Protein AF-A0A9D1CKD1-F1 (afdb_monomer)

Sequence (226 aa):
MHEDPYRVLGVSPDASDDEIKSAYRRLAKKYHPDVNQGSASSEAMMRKINEAYAEIMKMRKEGGRASGSRYGGQSSYGGSGGQSGYGPSGYGQQQYAPEMQAAVNYLHFGRYQEALNVLARIQNRTAQWYYLSALANRGLGNSVAALSDARRAVQMDPNNFEYQALLEEMQGGGRAYQDFGGGFGGMPPCAIRNGNPCLYLCLANLLCNCLCNAGFCGGNRYYRFY

Solvent-accessible surface area (backbone atoms only — not comparable to full-atom values): 13981 Å² total; per-residue (Å²): 132,86,74,59,39,38,67,72,57,72,47,59,90,84,53,52,76,65,55,54,52,50,39,48,54,55,50,48,65,71,34,29,51,88,79,49,77,64,41,67,68,34,53,56,50,44,52,52,48,51,51,26,51,53,49,52,54,48,52,44,68,72,65,71,63,82,72,87,71,98,67,89,79,87,82,78,88,76,75,93,73,95,68,87,71,94,59,95,77,68,84,70,95,67,90,62,58,78,73,51,46,56,24,52,55,27,49,77,71,68,37,26,70,58,20,48,59,52,53,68,72,52,83,79,79,46,43,66,50,27,41,54,50,14,53,27,28,44,75,71,65,38,53,68,61,12,50,54,26,23,51,52,14,25,71,68,40,72,86,41,64,72,40,48,50,54,40,51,49,65,70,49,52,72,53,55,61,65,67,64,69,57,78,82,86,63,82,78,87,76,88,67,88,86,71,65,66,67,58,52,52,53,49,49,53,53,49,47,52,58,58,69,72,53,89,74,85,81,84,82,83,89,88,89,82,135

Organism: NCBI:txid2840693

pLDDT: mean 71.1, std 21.11, range [31.58, 95.81]

Mean predicted aligned error: 21.29 Å

InterPro domains:
  IPR001623 DnaJ domain [PF00226] (4-56)
  IPR001623 DnaJ domain [PR00625] (6-24)
  IPR001623 DnaJ domain [PR00625] (24-39)
  IPR001623 DnaJ domain [PR00625] (41-61)
  IPR001623 DnaJ domain [PR00625] (64-83)
  IPR001623 DnaJ domain [PS50076] (4-72)
  IPR001623 DnaJ domain [SM00271] (3-61)
  IPR001623 DnaJ domain [cd06257] (4-53)
  IPR011990 Tetratricopeptide-like helical domain superfamily [G3DSA:1.25.40.10] (97-181)
  IPR011990 Tetratricopeptide-like helical domain superfamily [SSF48452] (102-170)
  IPR036869 Chaperone J-domain superfamily [G3DSA:1.10.287.110] (1-77)
  IPR036869 Chaperone J-domain superfamily [SSF46565] (3-75)
  IPR050817 DjlA DnaK co-chaperone [PTHR24074] (6-93)

Secondary structure (DSSP, 8-state):
----HHHHHT--TT--HHHHHHHHHHHHHHH-TTTTTT-HHHHHHHHHHHHHHHHHHHHHHHTT---------------------------------HHHHHHHHHHHTT-HHHHHHHHHT-----HHHHHHHHHHHHHTT-HHHHHHHHHHHHHH-TT-HHHHHHHHHHHHHHHHHHHHTTTTT-------SS--HHHHHHHHHHHHHHHHSS------------

Structure (mmCIF, N/CA/C/O backbone):
data_AF-A0A9D1CKD1-F1
#
_entry.id   AF-A0A9D1CKD1-F1
#
loop_
_atom_site.group_PDB
_atom_site.id
_atom_site.type_symbol
_atom_site.label_atom_id
_atom_site.label_alt_id
_atom_site.label_comp_id
_atom_site.label_asym_id
_atom_site.label_entity_id
_atom_site.label_seq_id
_atom_site.pdbx_PDB_ins_code
_atom_site.Cartn_x
_atom_site.Cartn_y
_atom_site.Cartn_z
_atom_site.occupancy
_atom_site.B_iso_or_equiv
_atom_site.auth_seq_id
_atom_site.auth_comp_id
_atom_site.auth_asym_id
_atom_site.auth_atom_id
_atom_site.pdbx_PDB_model_num
ATOM 1 N N . MET A 1 1 ? 5.283 15.025 42.022 1.00 43.94 1 MET A N 1
ATOM 2 C CA . MET A 1 1 ? 5.116 13.674 42.594 1.00 43.94 1 MET A CA 1
ATOM 3 C C . MET A 1 1 ? 4.493 12.845 41.490 1.00 43.94 1 MET A C 1
ATOM 5 O O . MET A 1 1 ? 3.385 13.175 41.093 1.00 43.94 1 MET A O 1
ATOM 9 N N . HIS A 1 2 ? 5.231 11.915 40.889 1.00 57.59 2 HIS A N 1
ATOM 10 C CA . HIS A 1 2 ? 4.691 11.101 39.797 1.00 57.59 2 HIS A CA 1
ATOM 11 C C . HIS A 1 2 ? 3.728 10.081 40.414 1.00 57.59 2 HIS A C 1
ATOM 13 O O . HIS A 1 2 ? 4.145 9.305 41.274 1.00 57.59 2 HIS A O 1
ATOM 19 N N . GLU A 1 3 ? 2.434 10.164 40.095 1.00 71.62 3 GLU A N 1
ATOM 20 C CA . GLU A 1 3 ? 1.464 9.154 40.530 1.00 71.62 3 GLU A CA 1
ATOM 21 C C . GLU A 1 3 ? 1.811 7.848 39.808 1.00 71.62 3 GLU A C 1
ATOM 23 O O . GLU A 1 3 ? 1.958 7.834 38.591 1.00 71.62 3 GLU A O 1
ATOM 28 N N . ASP A 1 4 ? 1.987 6.759 40.558 1.00 83.19 4 ASP A N 1
ATOM 29 C CA . ASP A 1 4 ? 2.301 5.453 39.978 1.00 83.19 4 ASP A CA 1
ATOM 30 C C . ASP A 1 4 ? 1.170 5.036 39.013 1.00 83.19 4 ASP A C 1
ATOM 32 O O . ASP A 1 4 ? 0.025 4.857 39.460 1.00 83.19 4 ASP A O 1
ATOM 36 N N . PRO A 1 5 ? 1.447 4.885 37.702 1.00 83.19 5 PRO A N 1
ATOM 37 C CA . PRO A 1 5 ? 0.409 4.669 36.701 1.00 83.19 5 PRO A CA 1
ATOM 38 C C . PRO A 1 5 ? -0.340 3.344 36.913 1.00 83.19 5 PRO A C 1
ATOM 40 O O . PRO A 1 5 ? -1.527 3.238 36.588 1.00 83.19 5 PRO A O 1
ATOM 43 N N . TYR A 1 6 ? 0.295 2.348 37.543 1.00 85.31 6 TYR A N 1
ATOM 44 C CA . TYR A 1 6 ? -0.357 1.084 37.897 1.00 85.31 6 TYR A CA 1
ATOM 45 C C . TYR A 1 6 ? -1.418 1.283 38.987 1.00 85.31 6 TYR A C 1
ATOM 47 O O . TYR A 1 6 ? -2.496 0.684 38.935 1.00 85.31 6 TYR A O 1
ATOM 55 N N . ARG A 1 7 ? -1.177 2.207 39.926 1.00 85.56 7 ARG A N 1
ATOM 56 C CA . ARG A 1 7 ? -2.145 2.566 40.975 1.00 85.56 7 ARG A CA 1
ATOM 57 C C . ARG A 1 7 ? -3.331 3.347 40.418 1.00 85.56 7 ARG A C 1
ATOM 59 O O . ARG A 1 7 ? -4.443 3.147 40.900 1.00 85.56 7 ARG A O 1
ATOM 66 N N . VAL A 1 8 ? -3.124 4.170 39.387 1.00 85.12 8 VAL A N 1
ATOM 67 C CA . VAL A 1 8 ? -4.203 4.907 38.700 1.00 85.12 8 VAL A CA 1
ATOM 68 C C . VAL A 1 8 ? -5.164 3.950 37.987 1.00 85.12 8 VAL A C 1
ATOM 70 O O . VAL A 1 8 ? -6.380 4.128 38.053 1.00 85.12 8 VAL A O 1
ATOM 73 N N . LEU A 1 9 ? -4.637 2.901 37.350 1.00 84.69 9 LEU A N 1
ATOM 74 C CA . LEU A 1 9 ? -5.449 1.861 36.706 1.00 84.69 9 LEU A CA 1
ATOM 75 C C . LEU A 1 9 ? -5.980 0.797 37.686 1.00 84.69 9 LEU A C 1
ATOM 77 O O . LEU A 1 9 ? -6.873 0.025 37.327 1.00 84.69 9 LEU A O 1
ATOM 81 N N . GLY A 1 10 ? -5.469 0.763 38.920 1.00 85.44 10 GLY A N 1
ATOM 82 C CA . GLY A 1 10 ? -5.852 -0.209 39.946 1.00 85.44 10 GLY A CA 1
ATOM 83 C C . GLY A 1 10 ? -5.387 -1.631 39.628 1.00 85.44 10 GLY A C 1
ATOM 84 O O . GLY A 1 10 ? -6.109 -2.588 39.905 1.00 85.44 10 GLY A O 1
ATOM 85 N N . VAL A 1 11 ? -4.217 -1.762 39.005 1.00 88.06 11 VAL A N 1
ATOM 86 C CA . VAL A 1 11 ? -3.619 -3.033 38.575 1.00 88.06 11 VAL A CA 1
ATOM 87 C C . VAL A 1 11 ? -2.250 -3.224 39.224 1.00 88.06 11 VAL A C 1
ATOM 89 O O . VAL A 1 11 ? -1.612 -2.260 39.642 1.00 88.06 11 VAL A O 1
ATOM 92 N N . SER A 1 12 ? -1.799 -4.474 39.325 1.00 84.88 12 SER A N 1
ATOM 93 C CA . SER A 1 12 ? -0.448 -4.777 39.809 1.00 84.88 12 SER A CA 1
ATOM 94 C C . SER A 1 12 ? 0.614 -4.312 38.795 1.00 84.88 12 SER A C 1
ATOM 96 O O . SER A 1 12 ? 0.357 -4.404 37.590 1.00 84.88 12 SER A O 1
ATOM 98 N N . PRO A 1 13 ? 1.816 -3.884 39.228 1.00 81.44 13 PRO A N 1
ATOM 99 C CA . PRO A 1 13 ? 2.961 -3.655 38.337 1.00 81.44 13 PRO A CA 1
ATOM 100 C C . PRO A 1 13 ? 3.306 -4.870 37.460 1.00 81.44 13 PRO A C 1
ATOM 102 O O . PRO A 1 13 ? 3.728 -4.718 36.312 1.00 81.44 13 PRO A O 1
ATOM 105 N N . ASP A 1 14 ? 3.050 -6.074 37.981 1.00 80.25 14 ASP A N 1
ATOM 106 C CA . ASP A 1 14 ? 3.289 -7.356 37.308 1.00 80.25 14 ASP A CA 1
ATOM 107 C C . ASP A 1 14 ? 2.107 -7.838 36.444 1.00 80.25 14 ASP A C 1
ATOM 109 O O . ASP A 1 14 ? 2.163 -8.929 35.880 1.00 80.25 14 ASP A O 1
ATOM 113 N N . ALA A 1 15 ? 1.025 -7.056 36.335 1.00 82.38 15 ALA A N 1
ATOM 114 C CA . ALA A 1 15 ? -0.173 -7.452 35.592 1.00 82.38 15 ALA A CA 1
ATOM 115 C C . ALA A 1 15 ? 0.127 -7.723 34.107 1.00 82.38 15 ALA A C 1
ATOM 117 O O . ALA A 1 15 ? 0.972 -7.072 33.490 1.00 82.38 15 ALA A O 1
ATOM 118 N N . SER A 1 16 ? -0.586 -8.656 33.487 1.00 85.12 16 SER A N 1
ATOM 119 C CA . SER A 1 16 ? -0.452 -8.926 32.048 1.00 85.12 16 SER A CA 1
ATOM 120 C C . SER A 1 16 ? -0.990 -7.767 31.188 1.00 85.12 16 SER A C 1
ATOM 122 O O . SER A 1 16 ? -1.817 -6.973 31.636 1.00 85.12 16 SER A O 1
ATOM 124 N N . ASP A 1 17 ? -0.549 -7.654 29.929 1.00 81.88 17 ASP A N 1
ATOM 125 C CA . ASP A 1 17 ? -1.047 -6.613 29.006 1.00 81.88 17 ASP A CA 1
ATOM 126 C C . ASP A 1 17 ? -2.577 -6.659 28.847 1.00 81.88 17 ASP A C 1
ATOM 128 O O . ASP A 1 17 ? -3.233 -5.622 28.702 1.00 81.88 17 ASP A O 1
ATOM 132 N N . ASP A 1 18 ? -3.155 -7.858 28.897 1.00 82.62 18 ASP A N 1
ATOM 133 C CA . ASP A 1 18 ? -4.593 -8.072 28.766 1.00 82.62 18 ASP A CA 1
ATOM 134 C C . ASP A 1 18 ? -5.361 -7.610 30.005 1.00 82.62 18 ASP A C 1
ATOM 136 O O . ASP A 1 18 ? -6.418 -6.982 29.873 1.00 82.62 18 ASP A O 1
ATOM 140 N N . GLU A 1 19 ? -4.808 -7.826 31.201 1.00 84.81 19 GLU A N 1
ATOM 141 C CA . GLU A 1 19 ? -5.356 -7.291 32.449 1.00 84.81 19 GLU A CA 1
ATOM 142 C C . GLU A 1 19 ? -5.355 -5.761 32.437 1.00 84.81 19 GLU A C 1
ATOM 144 O O . GLU A 1 19 ? -6.381 -5.148 32.741 1.00 84.81 19 GLU A O 1
ATOM 149 N N . ILE A 1 20 ? -4.264 -5.139 31.983 1.00 87.06 20 ILE A N 1
ATOM 150 C CA . ILE A 1 20 ? -4.134 -3.676 31.894 1.00 87.06 20 ILE A CA 1
ATOM 151 C C . ILE A 1 20 ? -5.148 -3.099 30.903 1.00 87.06 20 ILE A C 1
ATOM 153 O O . ILE A 1 20 ? -5.857 -2.138 31.216 1.00 87.06 20 ILE A O 1
ATOM 157 N N . LYS A 1 21 ? -5.306 -3.727 29.732 1.00 86.88 21 LYS A N 1
ATOM 158 C CA . LYS A 1 21 ? -6.338 -3.346 28.754 1.00 86.88 21 LYS A CA 1
ATOM 159 C C . LYS A 1 21 ? -7.750 -3.542 29.305 1.00 86.88 21 LYS A C 1
ATOM 161 O O . LYS A 1 21 ? -8.632 -2.725 29.043 1.00 86.88 21 LYS A O 1
ATOM 166 N N . SER A 1 22 ? -7.998 -4.616 30.051 1.00 87.56 22 SER A N 1
ATOM 167 C CA . SER A 1 22 ? -9.317 -4.880 30.635 1.00 87.56 22 SER A CA 1
ATOM 168 C C . SER A 1 22 ? -9.688 -3.842 31.700 1.00 87.56 22 SER A C 1
ATOM 170 O O . SER A 1 22 ? -10.810 -3.327 31.692 1.00 87.56 22 SER A O 1
ATOM 172 N N . ALA A 1 23 ? -8.728 -3.465 32.549 1.00 87.81 23 ALA A N 1
ATOM 173 C CA . ALA A 1 23 ? -8.886 -2.435 33.564 1.00 87.81 23 ALA A CA 1
ATOM 174 C C . ALA A 1 23 ? -9.149 -1.069 32.924 1.00 87.81 23 ALA A C 1
ATOM 176 O O . ALA A 1 23 ? -10.104 -0.392 33.313 1.00 87.81 23 ALA A O 1
ATOM 177 N N . TYR A 1 24 ? -8.391 -0.727 31.876 1.00 88.19 24 TYR A N 1
ATOM 178 C CA . TYR A 1 24 ? -8.617 0.469 31.069 1.00 88.19 24 TYR A CA 1
ATOM 179 C C . TYR A 1 24 ? -10.038 0.511 30.495 1.00 88.19 24 TYR A C 1
ATOM 181 O O . TYR A 1 24 ? -10.763 1.472 30.734 1.00 88.19 24 TYR A O 1
ATOM 189 N N . ARG A 1 25 ? -10.495 -0.555 29.819 1.00 87.94 25 ARG A N 1
ATOM 190 C CA . ARG A 1 25 ? -11.854 -0.619 29.243 1.00 87.94 25 ARG A CA 1
ATOM 191 C C . ARG A 1 25 ? -12.948 -0.441 30.299 1.00 87.94 25 ARG A C 1
ATOM 193 O O . ARG A 1 25 ? -13.941 0.242 30.053 1.00 87.94 25 ARG A O 1
ATOM 200 N N . ARG A 1 26 ? -12.770 -1.038 31.481 1.00 86.88 26 ARG A N 1
ATOM 201 C CA . ARG A 1 26 ? -13.718 -0.926 32.599 1.00 86.88 26 ARG A CA 1
ATOM 202 C C . ARG A 1 26 ? -13.801 0.504 33.134 1.00 86.88 26 ARG A C 1
ATOM 204 O O . ARG A 1 26 ? -14.902 0.999 33.369 1.00 86.88 26 ARG A O 1
ATOM 211 N N . LEU A 1 27 ? -12.658 1.164 33.312 1.00 86.75 27 LEU A N 1
ATOM 212 C CA . LEU A 1 27 ? -12.589 2.546 33.786 1.00 86.75 27 LEU A CA 1
ATOM 213 C C . LEU A 1 27 ? -13.087 3.536 32.725 1.00 86.75 27 LEU A C 1
ATOM 215 O O . LEU A 1 27 ? -13.879 4.417 33.049 1.00 86.75 27 LEU A O 1
ATOM 219 N N . ALA A 1 28 ? -12.721 3.331 31.459 1.00 84.88 28 ALA A N 1
ATOM 220 C CA . ALA A 1 28 ? -13.191 4.125 30.329 1.00 84.88 28 ALA A CA 1
ATOM 221 C C . ALA A 1 28 ? -14.717 4.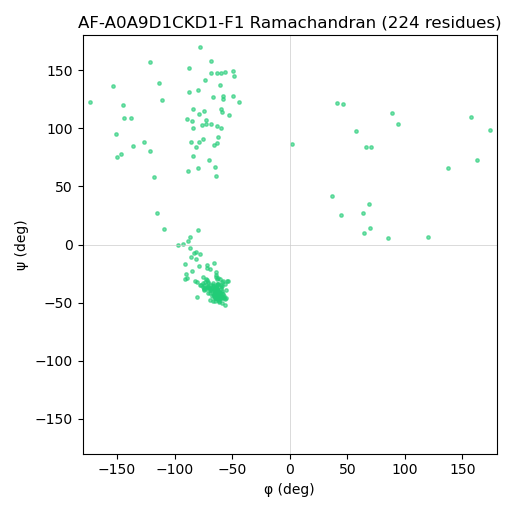087 30.212 1.00 84.88 28 ALA A C 1
ATOM 223 O O . ALA A 1 28 ? -15.346 5.130 30.093 1.00 84.88 28 ALA A O 1
ATOM 224 N N . LYS A 1 29 ? -15.335 2.906 30.341 1.00 85.00 29 LYS A N 1
ATOM 225 C CA . LYS A 1 29 ? -16.799 2.774 30.348 1.00 85.00 29 LYS A CA 1
ATOM 226 C C . LYS A 1 29 ? -17.444 3.487 31.541 1.00 85.00 29 LYS A C 1
ATOM 228 O O . LYS A 1 29 ? -18.535 4.030 31.405 1.00 85.00 29 LYS A O 1
ATOM 233 N N . LYS A 1 30 ? -16.779 3.491 32.701 1.00 81.75 30 LYS A N 1
ATOM 234 C CA . LYS A 1 30 ? -17.276 4.140 33.922 1.00 81.75 30 LYS A CA 1
ATOM 235 C C . LYS A 1 30 ? -17.223 5.665 33.842 1.00 81.75 30 LYS A C 1
ATOM 237 O O . LYS A 1 30 ? -18.128 6.295 34.369 1.00 81.75 30 LYS A O 1
ATOM 242 N N . TYR A 1 31 ? -16.202 6.235 33.202 1.00 81.75 31 TYR A N 1
ATOM 243 C CA . TYR A 1 31 ? -15.978 7.686 33.117 1.00 81.75 31 TYR A CA 1
ATOM 244 C C . TYR A 1 31 ? -16.224 8.271 31.718 1.00 81.75 31 TYR A C 1
ATOM 246 O O . TYR A 1 31 ? -15.866 9.416 31.457 1.00 81.75 31 TYR A O 1
ATOM 254 N N . HIS A 1 32 ? -16.855 7.512 30.817 1.00 76.75 32 HIS A N 1
ATOM 255 C CA . HIS A 1 32 ? -17.133 7.971 29.459 1.00 76.75 32 HIS A CA 1
ATOM 256 C C . HIS A 1 32 ? -18.033 9.224 29.480 1.00 76.75 32 HIS A C 1
ATOM 258 O O . HIS A 1 32 ? -19.012 9.243 30.242 1.00 76.75 32 HIS A O 1
ATOM 264 N N . PRO A 1 33 ? -17.757 10.248 28.648 1.00 70.94 33 PRO A N 1
ATOM 265 C CA . PRO A 1 33 ? -18.543 11.486 28.612 1.00 70.94 33 PRO A CA 1
ATOM 266 C C . PRO A 1 33 ? -20.015 11.253 28.248 1.00 70.94 33 PRO A C 1
ATOM 268 O O . PRO A 1 33 ? -20.875 11.969 28.751 1.00 70.94 33 PRO A O 1
ATOM 271 N N . ASP A 1 34 ? -20.301 10.215 27.454 1.00 72.12 34 ASP A N 1
ATOM 272 C CA . ASP A 1 34 ? -21.665 9.801 27.072 1.00 72.12 34 ASP A CA 1
ATOM 273 C C . ASP A 1 34 ? -22.484 9.275 28.265 1.00 72.12 34 ASP A C 1
ATOM 275 O O . ASP A 1 34 ? -23.686 9.488 28.353 1.00 72.12 34 ASP A O 1
ATOM 279 N N . VAL A 1 35 ? -21.825 8.624 29.233 1.00 72.25 35 VAL A N 1
ATOM 280 C CA . VAL A 1 35 ? -22.493 8.040 30.412 1.00 72.25 35 VAL A CA 1
ATOM 281 C C . VAL A 1 35 ? -22.585 9.053 31.559 1.00 72.25 35 VAL A C 1
ATOM 283 O O . VAL A 1 35 ? -23.522 9.003 32.350 1.00 72.25 35 VAL A O 1
ATOM 286 N N . ASN A 1 36 ? -21.641 9.998 31.641 1.00 65.06 36 ASN A N 1
ATOM 287 C CA . ASN A 1 36 ? -21.535 10.966 32.743 1.00 65.06 36 ASN A CA 1
ATOM 288 C C . ASN A 1 36 ? -21.763 12.423 32.321 1.00 65.06 36 ASN A C 1
ATOM 290 O O . ASN A 1 36 ? -21.189 13.315 32.953 1.00 65.06 36 ASN A O 1
ATOM 294 N N . GLN A 1 37 ? -22.542 12.652 31.254 1.00 61.16 37 GLN A N 1
ATOM 295 C CA . GLN A 1 37 ? -23.029 13.960 30.775 1.00 61.16 37 GLN A CA 1
ATOM 296 C C . GLN A 1 37 ? -22.010 15.111 30.927 1.00 61.16 37 GLN A C 1
ATOM 298 O O . GLN A 1 37 ? -22.350 16.205 31.368 1.00 61.16 37 GLN A O 1
ATOM 303 N N . GLY A 1 38 ? -20.734 14.853 30.619 1.00 59.34 38 GLY A N 1
ATOM 304 C CA . GLY A 1 38 ? -19.674 15.866 30.673 1.00 59.34 38 GLY A CA 1
ATOM 305 C C . GLY A 1 38 ? -19.355 16.464 32.054 1.00 59.34 38 GLY A C 1
ATOM 306 O O . GLY A 1 38 ? -18.878 17.593 32.120 1.00 59.34 38 GLY A O 1
ATOM 307 N N . SER A 1 39 ? -19.588 15.760 33.169 1.00 67.81 39 SER A N 1
ATOM 308 C CA . SER A 1 39 ? -19.111 16.246 34.478 1.00 67.81 39 SER A CA 1
ATOM 309 C C . SER A 1 39 ? -17.584 16.447 34.467 1.00 67.81 39 SER A C 1
ATOM 311 O O . SER A 1 39 ? -16.835 15.528 34.131 1.00 67.81 39 SER A O 1
ATOM 313 N N . ALA A 1 40 ? -17.110 17.633 34.876 1.00 69.38 40 ALA A N 1
ATOM 314 C CA . ALA A 1 40 ? -15.684 18.001 34.856 1.00 69.38 40 ALA A CA 1
ATOM 315 C C . ALA A 1 40 ? -14.787 16.996 35.610 1.00 69.38 40 ALA A C 1
ATOM 317 O O . ALA A 1 40 ? -13.645 16.738 35.229 1.00 69.38 40 ALA A O 1
ATOM 318 N N . SER A 1 41 ? -15.331 16.360 36.651 1.00 73.12 41 SER A N 1
ATOM 319 C CA . SER A 1 41 ? -14.660 15.298 37.405 1.00 73.12 41 SER A CA 1
ATOM 320 C C . SER A 1 41 ? -14.438 14.021 36.583 1.00 73.12 41 SER A C 1
ATOM 322 O O . SER A 1 41 ? -13.418 13.358 36.758 1.00 73.12 41 SER A O 1
ATOM 324 N N . SER A 1 42 ? -15.357 13.673 35.676 1.00 72.44 42 SER A N 1
ATOM 325 C CA . SER A 1 42 ? -15.233 12.488 34.813 1.00 72.44 42 SER A CA 1
ATOM 326 C C . SER A 1 42 ? -14.214 12.707 33.701 1.00 72.44 42 SER A C 1
ATOM 328 O O . SER A 1 42 ? -13.429 11.810 33.409 1.00 72.44 42 SER A O 1
ATOM 330 N N . GLU A 1 43 ? -14.160 13.915 33.138 1.00 76.81 43 GLU A N 1
ATOM 331 C CA . GLU A 1 43 ? -13.150 14.292 32.147 1.00 76.81 43 GLU A CA 1
ATOM 332 C C . GLU A 1 43 ? -11.738 14.280 32.750 1.00 76.81 43 GLU A C 1
ATOM 334 O O . GLU A 1 43 ? -10.822 13.674 32.189 1.00 76.81 43 GLU A O 1
ATOM 339 N N . ALA A 1 44 ? -11.572 14.867 33.941 1.00 81.31 44 ALA A N 1
ATOM 340 C CA . ALA A 1 44 ? -10.299 14.862 34.658 1.00 81.31 44 ALA A CA 1
ATOM 341 C C . ALA A 1 44 ? -9.831 13.434 34.990 1.00 81.31 44 ALA A C 1
ATOM 343 O O . ALA A 1 44 ? -8.659 13.104 34.795 1.00 81.31 44 ALA A O 1
ATOM 344 N N . MET A 1 45 ? -10.743 12.564 35.439 1.00 81.31 45 MET A N 1
ATOM 345 C CA . MET A 1 45 ? -10.434 11.154 35.694 1.00 81.31 45 MET A CA 1
ATOM 346 C C . MET A 1 45 ? -10.078 10.403 34.408 1.00 81.31 45 MET A C 1
ATOM 348 O O . MET A 1 45 ? -9.092 9.670 34.386 1.00 81.31 45 MET A O 1
ATOM 352 N N . MET A 1 46 ? -10.821 10.614 33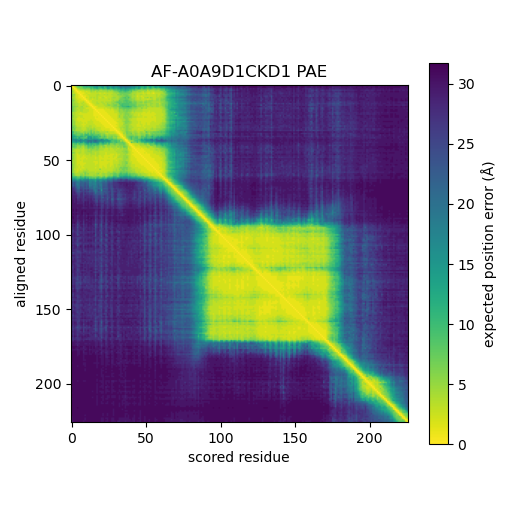.318 1.00 81.19 46 MET A N 1
ATOM 353 C CA . MET A 1 46 ? -10.552 9.970 32.030 1.00 81.19 46 MET A CA 1
ATOM 354 C C . MET A 1 46 ? -9.185 10.377 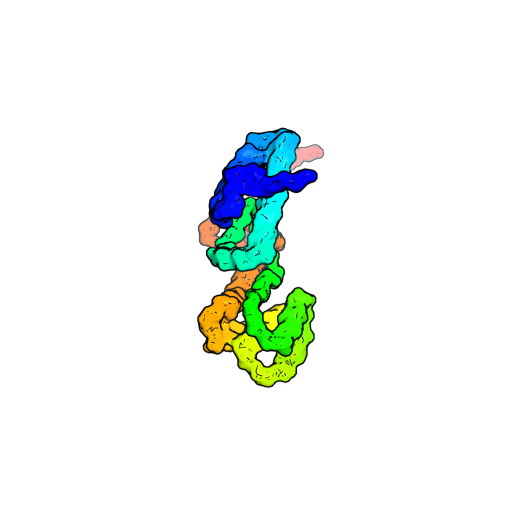31.469 1.00 81.19 46 MET A C 1
ATOM 356 O O . MET A 1 46 ? -8.437 9.534 30.973 1.00 81.19 46 MET A O 1
ATOM 360 N N . ARG A 1 47 ? -8.817 11.656 31.606 1.00 85.25 47 ARG A N 1
ATOM 361 C CA . ARG A 1 47 ? -7.494 12.153 31.216 1.00 85.25 47 ARG A CA 1
ATOM 362 C C . ARG A 1 47 ? -6.379 11.452 31.995 1.00 85.25 47 ARG A C 1
ATOM 364 O O . ARG A 1 47 ? -5.440 10.968 31.370 1.00 85.25 47 ARG A O 1
ATOM 371 N N . LYS A 1 48 ? -6.523 11.319 33.318 1.00 85.31 48 LYS A N 1
ATOM 372 C CA . LYS A 1 48 ? -5.563 10.590 34.166 1.00 85.31 48 LYS A CA 1
ATOM 373 C C . LYS A 1 48 ? -5.440 9.112 33.783 1.00 85.31 48 LYS A C 1
ATOM 375 O O . LYS A 1 48 ? -4.337 8.581 33.717 1.00 85.31 48 LYS A O 1
ATOM 380 N N . ILE A 1 49 ? -6.561 8.449 33.495 1.00 86.00 49 ILE A N 1
ATOM 381 C CA . ILE A 1 49 ? -6.592 7.038 33.073 1.00 86.00 49 ILE A CA 1
ATOM 382 C C . ILE A 1 49 ? -5.859 6.846 31.738 1.00 86.00 49 ILE A C 1
ATOM 384 O O . ILE A 1 49 ? -5.090 5.896 31.585 1.00 86.00 49 ILE A O 1
ATOM 388 N N . ASN A 1 50 ? -6.081 7.748 30.778 1.00 86.12 50 ASN A N 1
ATOM 389 C CA . ASN A 1 50 ? -5.418 7.710 29.474 1.00 86.12 50 ASN A CA 1
ATOM 390 C C . ASN A 1 50 ? -3.905 7.944 29.593 1.00 86.12 50 ASN A C 1
ATOM 392 O O . ASN A 1 50 ? -3.131 7.232 28.956 1.00 86.12 50 ASN A O 1
ATOM 396 N N . GLU A 1 51 ? -3.491 8.909 30.416 1.00 88.38 51 GLU A N 1
ATOM 397 C CA . GLU A 1 51 ? -2.080 9.219 30.676 1.00 88.38 51 GLU A CA 1
ATOM 398 C C . GLU A 1 51 ? -1.350 8.024 31.306 1.00 88.38 51 GLU A C 1
ATOM 400 O O . GLU A 1 51 ? -0.338 7.572 30.770 1.00 88.38 51 GLU A O 1
ATOM 405 N N . ALA A 1 52 ? -1.928 7.428 32.353 1.00 87.06 52 ALA A N 1
ATOM 406 C CA . ALA A 1 52 ? -1.369 6.251 33.015 1.00 87.06 52 ALA A CA 1
ATOM 407 C C . ALA A 1 52 ? -1.247 5.038 32.073 1.00 87.06 52 ALA A C 1
ATOM 409 O O . ALA A 1 52 ? -0.232 4.339 32.073 1.00 87.06 52 ALA A O 1
ATOM 410 N N . TYR A 1 53 ? -2.259 4.793 31.234 1.00 85.62 53 TYR A N 1
ATOM 411 C CA . TYR A 1 53 ? -2.216 3.709 30.250 1.00 85.62 53 TYR A CA 1
ATOM 412 C C . TYR A 1 53 ? -1.117 3.928 29.202 1.00 85.62 53 TYR A C 1
ATOM 414 O O . TYR A 1 53 ? -0.350 3.008 28.911 1.00 85.62 53 TYR A O 1
ATOM 422 N N . ALA A 1 54 ? -1.009 5.142 28.657 1.00 86.44 54 ALA A N 1
ATOM 423 C CA . ALA A 1 54 ? 0.012 5.477 27.668 1.00 86.44 54 ALA A CA 1
ATOM 424 C C . ALA A 1 54 ? 1.430 5.319 28.237 1.00 86.44 54 ALA A C 1
ATOM 426 O O . ALA A 1 54 ? 2.312 4.780 27.563 1.00 86.44 54 ALA A O 1
ATOM 427 N N . GLU A 1 55 ? 1.636 5.735 29.485 1.00 85.81 55 GLU A N 1
ATOM 428 C CA . GLU A 1 55 ? 2.914 5.609 30.173 1.00 85.81 55 GLU A CA 1
ATOM 429 C C . GLU A 1 55 ? 3.317 4.145 30.397 1.00 85.81 55 GLU A C 1
ATOM 431 O O . GLU A 1 55 ? 4.433 3.759 30.048 1.00 85.81 55 GLU A O 1
ATOM 436 N N . ILE A 1 56 ? 2.400 3.295 30.869 1.00 84.81 56 ILE A N 1
ATOM 437 C CA . ILE A 1 56 ? 2.657 1.856 31.038 1.00 84.81 56 ILE A CA 1
ATOM 438 C C . ILE A 1 56 ? 3.011 1.194 29.705 1.00 84.81 56 ILE A C 1
ATOM 440 O O . ILE A 1 56 ? 3.970 0.423 29.625 1.00 84.81 56 ILE A O 1
ATOM 444 N N . MET A 1 57 ? 2.265 1.502 28.641 1.00 83.62 57 MET A N 1
ATOM 445 C CA . MET A 1 57 ? 2.531 0.943 27.313 1.00 83.62 57 MET A CA 1
ATOM 446 C C . MET A 1 57 ? 3.899 1.386 26.784 1.00 83.62 57 MET A C 1
ATOM 448 O O . MET A 1 57 ? 4.617 0.582 26.185 1.00 83.62 57 MET A O 1
ATOM 452 N N . LYS A 1 58 ? 4.294 2.639 27.043 1.00 83.62 58 LYS A N 1
ATOM 453 C CA . LYS A 1 58 ? 5.623 3.159 26.708 1.00 83.62 58 LYS A CA 1
ATOM 454 C C . LYS A 1 58 ? 6.720 2.436 27.496 1.00 83.62 58 LYS A C 1
ATOM 456 O O . LYS A 1 58 ? 7.654 1.930 26.882 1.00 83.62 58 LYS A O 1
ATOM 461 N N . MET A 1 59 ? 6.566 2.290 28.813 1.00 79.88 59 MET A N 1
ATOM 462 C CA . MET A 1 59 ? 7.514 1.571 29.676 1.00 79.88 59 MET A CA 1
ATOM 463 C C . MET A 1 59 ? 7.684 0.102 29.266 1.00 79.88 59 MET A C 1
ATOM 465 O O . MET A 1 59 ? 8.798 -0.414 29.278 1.00 79.88 59 MET A O 1
ATOM 469 N N . ARG A 1 60 ? 6.606 -0.580 28.856 1.00 78.44 60 ARG A N 1
ATOM 470 C CA . ARG A 1 60 ? 6.673 -1.970 28.365 1.00 78.44 60 ARG A CA 1
ATOM 471 C C . ARG A 1 60 ? 7.350 -2.084 27.006 1.00 78.44 60 ARG A C 1
ATOM 473 O O . ARG A 1 60 ? 8.111 -3.023 26.784 1.00 78.44 60 ARG A O 1
ATOM 480 N N . LYS A 1 61 ? 7.110 -1.112 26.124 1.00 72.75 61 LYS A N 1
ATOM 481 C CA . LYS A 1 61 ? 7.736 -1.037 24.801 1.00 72.75 61 LYS A CA 1
ATOM 482 C C . LYS A 1 61 ? 9.234 -0.722 24.884 1.00 72.75 61 LYS A C 1
ATOM 484 O O . LYS A 1 61 ? 10.008 -1.293 24.124 1.00 72.75 61 LYS A O 1
ATOM 489 N N . GLU A 1 62 ? 9.638 0.160 25.795 1.00 70.88 62 GLU A N 1
ATOM 490 C CA . GLU A 1 62 ? 11.037 0.563 26.004 1.00 70.88 62 GLU A CA 1
ATOM 491 C C . GLU A 1 62 ? 11.813 -0.440 26.880 1.00 70.88 62 GLU A C 1
ATOM 493 O O . GLU A 1 62 ? 13.001 -0.658 26.662 1.00 70.88 62 GLU A O 1
ATOM 498 N N . GLY A 1 63 ? 11.146 -1.115 27.823 1.00 60.34 63 GLY A N 1
ATOM 499 C CA . GLY A 1 63 ? 11.742 -2.052 28.784 1.00 60.34 63 GLY A CA 1
ATOM 500 C C . GLY A 1 63 ? 12.036 -3.468 28.270 1.00 60.34 63 GLY A C 1
ATOM 501 O O . GLY A 1 63 ? 12.283 -4.361 29.078 1.00 60.34 63 GLY A O 1
ATOM 502 N N . GLY A 1 64 ? 11.981 -3.717 26.958 1.00 49.94 64 GLY A N 1
ATOM 503 C CA . GLY A 1 64 ? 12.480 -4.960 26.351 1.00 49.94 64 GLY A CA 1
ATOM 504 C C . GLY A 1 64 ? 11.762 -6.260 26.745 1.00 49.94 64 GLY A C 1
ATOM 505 O O . GLY A 1 64 ? 12.222 -7.339 26.375 1.00 49.94 64 GLY A O 1
ATOM 506 N N . ARG A 1 65 ? 10.617 -6.208 27.440 1.00 47.59 65 ARG A N 1
ATOM 507 C CA . ARG A 1 65 ? 9.736 -7.375 27.600 1.00 47.59 65 ARG A CA 1
ATOM 508 C C . ARG A 1 65 ? 8.833 -7.478 26.382 1.00 47.59 65 ARG A C 1
ATOM 510 O O . ARG A 1 65 ? 7.650 -7.159 26.425 1.00 47.59 65 ARG A O 1
ATOM 517 N N . ALA A 1 66 ? 9.424 -7.959 25.294 1.00 48.22 66 ALA A N 1
ATOM 518 C CA . ALA A 1 66 ? 8.713 -8.536 24.166 1.00 48.22 66 ALA A CA 1
ATOM 519 C C . ALA A 1 66 ? 7.988 -9.822 24.616 1.00 48.22 66 ALA A C 1
ATOM 521 O O . ALA A 1 66 ? 8.351 -10.926 24.220 1.00 48.22 66 ALA A O 1
ATOM 522 N N . SER A 1 67 ? 6.979 -9.694 25.483 1.00 44.25 67 SER A N 1
ATOM 523 C CA . SER A 1 67 ? 5.977 -10.742 25.643 1.00 44.25 67 SER A CA 1
ATOM 524 C C . SER A 1 67 ? 5.021 -10.601 24.472 1.00 44.25 67 SER A C 1
ATOM 526 O O . SER A 1 67 ? 4.373 -9.571 24.285 1.00 44.25 67 SER A O 1
ATOM 528 N N . GLY A 1 68 ? 5.063 -11.598 23.599 1.00 45.38 68 GLY A N 1
ATOM 529 C CA . GLY A 1 68 ? 4.413 -11.568 22.309 1.00 45.38 68 GLY A CA 1
ATOM 530 C C . GLY A 1 68 ? 2.913 -11.346 22.423 1.00 45.38 68 GLY A C 1
ATOM 531 O O . GLY A 1 68 ? 2.193 -12.135 23.019 1.00 45.38 68 GLY A O 1
ATOM 532 N N . SER A 1 69 ? 2.431 -10.327 21.726 1.00 39.94 69 SER A N 1
ATOM 533 C CA . SER A 1 69 ? 1.166 -10.448 21.022 1.00 39.94 69 SER A CA 1
ATOM 534 C C . SER A 1 69 ? 1.197 -9.537 19.806 1.00 39.94 69 SER A C 1
ATOM 536 O O . SER A 1 69 ? 0.936 -8.336 19.867 1.00 39.94 69 SER A O 1
ATOM 538 N N . ARG A 1 70 ? 1.563 -10.137 18.668 1.00 48.59 70 ARG A N 1
ATOM 539 C CA . ARG A 1 70 ? 1.088 -9.666 17.371 1.00 48.59 70 ARG A CA 1
ATOM 540 C C . ARG A 1 70 ? -0.441 -9.758 17.418 1.00 48.59 70 ARG A C 1
ATOM 542 O O . ARG A 1 70 ? -0.986 -10.842 17.275 1.00 48.59 70 ARG A O 1
ATOM 549 N N . TYR A 1 71 ? -1.108 -8.639 17.646 1.00 38.72 71 TYR A N 1
ATOM 550 C CA . TYR A 1 71 ? -2.553 -8.462 17.493 1.00 38.72 71 TYR A CA 1
ATOM 551 C C . TYR A 1 71 ? -2.703 -7.025 16.961 1.00 38.72 71 TYR A C 1
ATOM 553 O O . TYR A 1 71 ? -2.343 -6.082 17.654 1.00 38.72 71 TYR A O 1
ATOM 561 N N . GLY A 1 72 ? -3.072 -6.757 15.706 1.00 47.25 72 GLY A N 1
ATOM 562 C CA . GLY A 1 72 ? -4.076 -7.464 14.918 1.00 47.25 72 GLY A CA 1
ATOM 563 C C . GLY A 1 72 ? -5.448 -7.136 15.496 1.00 47.25 72 GLY A C 1
ATOM 564 O O . GLY A 1 72 ? -5.926 -7.872 16.343 1.00 47.25 72 GLY A O 1
ATOM 565 N N . GLY A 1 73 ? -6.049 -6.008 15.104 1.00 41.16 73 GLY A N 1
ATOM 566 C CA . GLY A 1 73 ? -7.413 -5.660 15.520 1.00 41.16 73 GLY A CA 1
ATOM 567 C C . GLY A 1 73 ? -7.606 -4.202 15.921 1.00 41.16 73 GLY A C 1
ATOM 568 O O . GLY A 1 73 ? -7.930 -3.916 17.071 1.00 41.16 73 GLY A O 1
ATOM 569 N N . GLN A 1 74 ? -7.471 -3.275 14.969 1.00 33.56 74 GLN A N 1
ATOM 570 C CA . GLN A 1 74 ? -8.074 -1.951 15.111 1.00 33.56 74 GLN A CA 1
ATOM 571 C C . GLN A 1 74 ? -9.552 -2.068 14.717 1.00 33.56 74 GLN A C 1
ATOM 573 O O . GLN A 1 74 ? -9.933 -1.812 13.579 1.00 33.56 74 GLN A O 1
ATOM 578 N N . SER A 1 75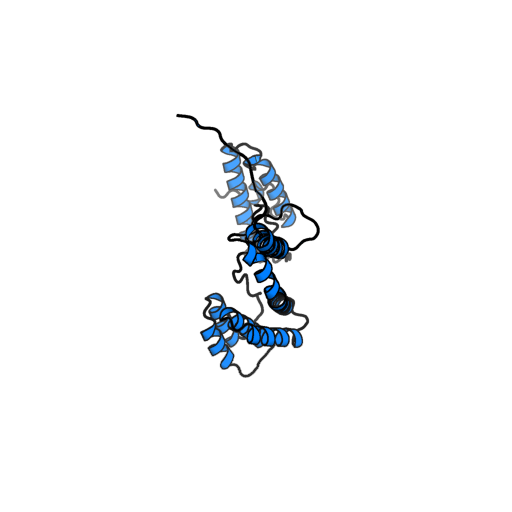 ? -10.392 -2.477 15.669 1.00 38.50 75 SER A N 1
ATOM 579 C CA . SER A 1 75 ? -11.830 -2.224 15.596 1.00 38.50 75 SER A CA 1
ATOM 580 C C . SER A 1 75 ? -12.049 -0.771 16.013 1.00 38.50 75 SER A C 1
ATOM 582 O O . SER A 1 75 ? -12.206 -0.460 17.192 1.00 38.50 75 SER A O 1
ATOM 584 N N . SER A 1 76 ? -11.976 0.128 15.032 1.00 37.88 76 SER A N 1
ATOM 585 C CA . SER A 1 76 ? -12.369 1.526 15.179 1.00 37.88 76 SER A CA 1
ATOM 586 C C . SER A 1 76 ? -13.896 1.591 15.149 1.00 37.88 76 SER A C 1
ATOM 588 O O . SER A 1 76 ? -14.504 1.444 14.092 1.00 37.88 76 SER A O 1
ATOM 590 N N . TYR A 1 77 ? -14.528 1.745 16.313 1.00 36.69 77 TYR A N 1
ATOM 591 C CA . TYR A 1 77 ? -15.951 2.063 16.395 1.00 36.69 77 TYR A CA 1
ATOM 592 C C . TYR A 1 77 ? -16.094 3.580 16.265 1.00 36.69 77 TYR A C 1
ATOM 594 O O . TYR A 1 77 ? -15.743 4.321 17.181 1.00 36.69 77 TYR A O 1
ATOM 602 N N . GLY A 1 78 ? -16.562 4.035 15.106 1.00 35.84 78 GLY A N 1
ATOM 603 C CA . GLY A 1 78 ? -16.832 5.443 14.854 1.00 35.84 78 GLY A CA 1
ATOM 604 C C . GLY A 1 78 ? -17.219 5.702 13.404 1.00 35.84 78 GLY A C 1
ATOM 605 O O . GLY A 1 78 ? -16.347 5.842 12.558 1.00 35.84 78 GLY A O 1
ATOM 606 N N . GLY A 1 79 ? -18.524 5.814 13.153 1.00 31.67 79 GLY A N 1
ATOM 607 C CA . GLY A 1 79 ? -19.049 6.632 12.060 1.00 31.67 79 GLY A CA 1
ATOM 608 C C . GLY A 1 79 ? -19.302 5.912 10.740 1.00 31.67 79 GLY A C 1
ATOM 609 O O . GLY A 1 79 ? -18.401 5.672 9.948 1.00 31.67 79 GLY A O 1
ATOM 610 N N . SER A 1 80 ? -20.584 5.659 10.486 1.00 42.66 80 SER A N 1
ATOM 611 C CA . SER A 1 80 ? -21.143 5.454 9.153 1.00 42.66 80 SER A CA 1
ATOM 612 C C . SER A 1 80 ? -20.695 6.578 8.208 1.00 42.66 80 SER A C 1
ATOM 614 O O . SER A 1 80 ? -20.851 7.754 8.534 1.00 42.66 80 SER A O 1
ATOM 616 N N . GLY A 1 81 ? -20.138 6.215 7.054 1.00 33.78 81 GLY A N 1
ATOM 617 C CA . GLY A 1 81 ? -19.630 7.161 6.063 1.00 33.78 81 GLY A CA 1
ATOM 618 C C . GLY A 1 81 ? -18.687 6.474 5.089 1.00 33.78 81 GLY A C 1
ATOM 619 O O . GLY A 1 81 ? -17.473 6.631 5.174 1.00 33.78 81 GLY A O 1
ATOM 620 N N . GLY A 1 82 ? -19.249 5.658 4.195 1.00 44.06 82 GLY A N 1
ATOM 621 C CA . GLY A 1 82 ? -18.519 5.039 3.095 1.00 44.06 82 GLY A CA 1
ATOM 622 C C . GLY A 1 82 ? -17.957 6.101 2.155 1.00 44.06 82 GLY A C 1
ATOM 623 O O . GLY A 1 82 ? -18.619 6.518 1.213 1.00 44.06 82 GLY A O 1
ATOM 624 N N . GLN A 1 83 ? -16.720 6.507 2.408 1.00 33.47 83 GLN A N 1
ATOM 625 C CA . GLN A 1 83 ? -15.877 7.211 1.459 1.00 33.47 83 GLN A CA 1
ATOM 626 C C . GLN A 1 83 ? -14.576 6.411 1.383 1.00 33.47 83 GLN A C 1
ATOM 628 O O . GLN A 1 83 ? -13.642 6.624 2.156 1.00 33.47 83 GLN A O 1
ATOM 633 N N . SER A 1 84 ? -14.540 5.425 0.483 1.00 36.81 84 SER A N 1
ATOM 634 C CA . SER A 1 84 ? -13.304 4.747 0.094 1.00 36.81 84 SER A CA 1
ATOM 635 C C . SER A 1 84 ? -12.393 5.773 -0.571 1.00 36.81 84 SER A C 1
ATOM 637 O O . SER A 1 84 ? -12.422 5.977 -1.782 1.00 36.81 84 SER A O 1
ATOM 639 N N . GLY A 1 85 ? -11.608 6.460 0.256 1.00 31.58 85 GLY A N 1
ATOM 640 C CA . GLY A 1 85 ? -10.444 7.212 -0.166 1.00 31.58 85 GLY A CA 1
ATOM 641 C C . GLY A 1 85 ? -9.450 6.229 -0.759 1.00 31.58 85 GLY A C 1
ATOM 642 O O . GLY A 1 85 ? -8.777 5.497 -0.039 1.00 31.58 85 GLY A O 1
ATOM 643 N N . TYR A 1 86 ? -9.398 6.204 -2.084 1.00 40.38 86 TYR A N 1
ATOM 644 C CA . TYR A 1 86 ? -8.391 5.515 -2.874 1.00 40.38 86 TYR A CA 1
ATOM 645 C C . TYR A 1 86 ? -7.062 6.273 -2.713 1.00 40.38 86 TYR A C 1
ATOM 647 O O . TYR A 1 86 ? -6.640 7.045 -3.568 1.00 40.38 86 TYR A O 1
ATOM 655 N N . GLY A 1 87 ? -6.461 6.140 -1.534 1.00 34.56 87 GLY A N 1
ATOM 656 C CA . GLY A 1 87 ? -5.123 6.608 -1.203 1.00 34.56 87 GLY A CA 1
ATOM 657 C C . GLY A 1 87 ? -4.238 5.385 -0.949 1.00 34.56 87 GLY A C 1
ATOM 658 O O . GLY A 1 87 ? -4.731 4.442 -0.331 1.00 34.56 87 GLY A O 1
ATOM 659 N N . PRO A 1 88 ? -2.971 5.347 -1.405 1.00 43.66 88 PRO A N 1
ATOM 660 C CA . PRO A 1 88 ? -2.106 4.175 -1.255 1.00 43.66 88 PRO A CA 1
ATOM 661 C C . PRO A 1 88 ? -1.782 3.894 0.224 1.00 43.66 88 PRO A C 1
ATOM 663 O O . PRO A 1 88 ? -0.774 4.352 0.766 1.00 43.66 88 PRO A O 1
ATOM 666 N N . SER A 1 89 ? -2.656 3.160 0.909 1.00 40.72 89 SER A N 1
ATOM 667 C CA . SER A 1 89 ? -2.434 2.696 2.272 1.00 40.72 89 SER A CA 1
ATOM 668 C C . SER A 1 89 ? -1.403 1.574 2.271 1.00 40.72 89 SER A C 1
ATOM 670 O O . SER A 1 89 ? -1.700 0.450 1.894 1.00 40.72 89 SER A O 1
ATOM 672 N N . GLY A 1 90 ? -0.204 1.906 2.751 1.00 43.09 90 GLY A N 1
ATOM 673 C CA . GLY A 1 90 ? 0.694 0.977 3.432 1.00 43.09 90 GLY A CA 1
ATOM 674 C C . GLY A 1 90 ? 1.258 -0.143 2.568 1.00 43.09 90 GLY A C 1
ATOM 675 O O . GLY A 1 90 ? 0.806 -1.276 2.647 1.00 43.09 90 GLY A O 1
ATOM 676 N N . TYR A 1 91 ? 2.338 0.153 1.844 1.00 54.62 91 TYR A N 1
ATOM 677 C CA . TYR A 1 91 ? 3.264 -0.869 1.364 1.00 54.62 91 TYR A CA 1
ATOM 678 C C . TYR A 1 91 ? 3.677 -1.706 2.579 1.00 54.62 91 TYR A C 1
ATOM 680 O O . TYR A 1 91 ? 4.318 -1.185 3.497 1.00 54.62 91 TYR A O 1
ATOM 688 N N . GLY A 1 92 ? 3.238 -2.967 2.627 1.00 52.06 92 GLY A N 1
ATOM 689 C CA . GLY A 1 92 ? 3.604 -3.887 3.696 1.00 52.06 92 GLY A CA 1
ATOM 690 C C . GLY A 1 92 ? 5.115 -3.855 3.922 1.00 52.06 92 GLY A C 1
ATOM 691 O O . GLY A 1 92 ? 5.879 -3.672 2.972 1.00 52.06 92 GLY A O 1
ATOM 692 N N . GLN A 1 93 ? 5.535 -4.001 5.182 1.00 53.06 93 GLN A N 1
ATOM 693 C CA . GLN A 1 93 ? 6.933 -4.067 5.638 1.00 53.06 93 GLN A CA 1
ATOM 694 C C . GLN A 1 93 ? 7.638 -5.324 5.075 1.00 53.06 93 GLN A C 1
ATOM 696 O O . GLN A 1 93 ? 8.065 -6.209 5.813 1.00 53.06 93 GLN A O 1
ATOM 701 N N . GLN A 1 94 ? 7.696 -5.446 3.751 1.00 63.88 94 GLN A N 1
ATOM 702 C CA . GLN A 1 94 ? 8.490 -6.419 3.022 1.00 63.88 94 GLN A CA 1
ATOM 703 C C . GLN A 1 94 ? 9.925 -5.892 2.989 1.00 63.88 94 GLN A C 1
ATOM 705 O O . GLN A 1 94 ? 10.164 -4.716 2.718 1.00 63.88 94 GLN A O 1
ATOM 710 N N . GLN A 1 95 ? 10.888 -6.757 3.303 1.00 71.81 95 GLN A N 1
ATOM 711 C CA . GLN A 1 95 ? 12.303 -6.415 3.196 1.00 71.81 95 GLN A CA 1
ATOM 712 C C . GLN A 1 95 ? 12.669 -6.369 1.709 1.00 71.81 95 GLN A C 1
ATOM 714 O O . GLN A 1 95 ? 12.769 -7.407 1.052 1.00 71.81 95 GLN A O 1
ATOM 719 N N . TYR A 1 96 ? 12.809 -5.158 1.174 1.00 80.81 96 TYR A N 1
ATOM 720 C CA . TYR A 1 96 ? 13.275 -4.923 -0.187 1.00 80.81 96 TYR A CA 1
ATOM 721 C C . TYR A 1 96 ? 14.803 -4.845 -0.219 1.00 80.81 96 TYR A C 1
ATOM 723 O O . TYR A 1 96 ? 15.442 -4.430 0.749 1.00 80.81 96 TYR A O 1
ATOM 731 N N . ALA A 1 97 ? 15.394 -5.207 -1.360 1.00 83.62 97 ALA A N 1
ATOM 732 C CA . ALA A 1 97 ? 16.798 -4.908 -1.629 1.00 83.62 97 ALA A CA 1
ATOM 733 C C . ALA A 1 97 ? 17.055 -3.389 -1.501 1.00 83.62 97 ALA A C 1
ATOM 735 O O . ALA A 1 97 ? 16.158 -2.593 -1.812 1.00 83.62 97 ALA A O 1
ATOM 736 N N . PRO A 1 98 ? 18.255 -2.961 -1.073 1.00 84.00 98 PRO A N 1
ATOM 737 C CA . PRO A 1 98 ? 18.550 -1.550 -0.819 1.00 84.00 98 PRO A CA 1
ATOM 738 C C . PRO A 1 98 ? 18.323 -0.651 -2.046 1.00 84.00 98 PRO A C 1
ATOM 740 O O . PRO A 1 98 ? 17.889 0.490 -1.898 1.00 84.00 98 PRO A O 1
ATOM 743 N N . GLU A 1 99 ? 18.522 -1.161 -3.263 1.00 84.31 99 GLU A N 1
ATOM 744 C CA . GLU A 1 99 ? 18.250 -0.433 -4.507 1.00 84.31 99 GLU A CA 1
ATOM 745 C C . GLU A 1 99 ? 16.745 -0.255 -4.759 1.00 84.31 99 GLU A C 1
ATOM 747 O O . GLU A 1 99 ? 16.301 0.792 -5.234 1.00 84.31 99 GLU A O 1
ATOM 752 N N . MET A 1 100 ? 15.940 -1.261 -4.405 1.00 89.00 100 MET A N 1
ATOM 753 C CA . MET A 1 100 ? 14.480 -1.218 -4.531 1.00 89.00 100 MET A CA 1
ATOM 754 C C . MET A 1 100 ? 13.835 -0.341 -3.455 1.00 89.00 100 MET A C 1
ATOM 756 O O . MET A 1 100 ? 12.801 0.274 -3.710 1.00 89.00 100 MET A O 1
ATOM 760 N N . GLN A 1 101 ? 14.469 -0.203 -2.288 1.00 90.06 101 GLN A N 1
ATOM 761 C CA . GLN A 1 101 ? 13.995 0.688 -1.228 1.00 90.06 101 GLN A CA 1
ATOM 762 C C . GLN A 1 101 ? 13.905 2.148 -1.704 1.00 90.06 101 GLN A C 1
ATOM 764 O O . GLN A 1 101 ? 12.974 2.869 -1.340 1.00 90.06 101 GLN A O 1
ATOM 769 N N . ALA A 1 102 ? 14.831 2.586 -2.564 1.00 91.00 102 ALA A N 1
ATOM 770 C CA . ALA A 1 102 ? 14.770 3.918 -3.161 1.00 91.00 102 ALA A CA 1
ATOM 771 C C . ALA A 1 102 ? 13.529 4.083 -4.057 1.00 91.00 102 ALA A C 1
ATOM 773 O O . ALA A 1 102 ? 12.848 5.105 -3.981 1.00 91.00 102 ALA A O 1
ATOM 774 N N . ALA A 1 103 ? 13.189 3.061 -4.854 1.00 92.06 103 ALA A N 1
ATOM 775 C CA . ALA A 1 103 ? 11.981 3.057 -5.678 1.00 92.06 103 ALA A CA 1
ATOM 776 C C . ALA A 1 103 ? 10.707 3.135 -4.822 1.00 92.06 103 ALA A C 1
ATOM 778 O O . ALA A 1 103 ? 9.811 3.913 -5.139 1.00 92.06 103 ALA A O 1
ATOM 779 N N . VAL A 1 104 ? 10.656 2.405 -3.704 1.00 91.94 104 VAL A N 1
ATOM 780 C CA . VAL A 1 104 ? 9.544 2.458 -2.739 1.00 91.94 104 VAL A CA 1
ATOM 781 C C . VAL A 1 104 ? 9.355 3.875 -2.195 1.00 91.94 104 VAL A C 1
ATOM 783 O O . VAL A 1 104 ? 8.241 4.395 -2.219 1.00 91.94 104 VAL A O 1
ATOM 786 N N . ASN A 1 105 ? 10.436 4.552 -1.795 1.00 91.81 105 ASN A N 1
ATOM 787 C CA . ASN A 1 105 ? 10.365 5.948 -1.354 1.00 91.81 105 ASN A CA 1
ATOM 788 C C . ASN A 1 105 ? 9.768 6.857 -2.441 1.00 91.81 105 ASN A C 1
ATOM 790 O O . ASN A 1 105 ? 8.889 7.663 -2.147 1.00 91.81 105 ASN A O 1
ATOM 794 N N . TYR A 1 106 ? 10.177 6.706 -3.705 1.00 93.75 106 TYR A N 1
ATOM 795 C CA . TYR A 1 106 ? 9.593 7.480 -4.805 1.00 93.75 106 TYR A CA 1
ATOM 796 C C . TYR A 1 106 ? 8.100 7.195 -5.011 1.00 93.75 106 TYR A C 1
ATOM 798 O O . TYR A 1 106 ? 7.331 8.134 -5.222 1.00 93.75 106 TYR A O 1
ATOM 806 N N . LEU A 1 107 ? 7.674 5.935 -4.891 1.00 92.00 107 LEU A N 1
ATOM 807 C CA . LEU A 1 107 ? 6.263 5.552 -4.964 1.00 92.00 107 LEU A CA 1
ATOM 808 C C . LEU A 1 107 ? 5.428 6.192 -3.848 1.00 92.00 107 LEU A C 1
ATOM 810 O O . LEU A 1 107 ? 4.330 6.677 -4.114 1.00 92.00 107 LEU A O 1
ATOM 814 N N . HIS A 1 108 ? 5.957 6.258 -2.624 1.00 88.31 108 HIS A N 1
ATOM 815 C CA . HIS A 1 108 ? 5.288 6.931 -1.507 1.00 88.31 108 HIS A CA 1
ATOM 816 C C . HIS A 1 108 ? 5.028 8.416 -1.778 1.00 88.31 108 HIS A C 1
ATOM 818 O O . HIS A 1 108 ? 3.984 8.935 -1.390 1.00 88.31 108 HIS A O 1
ATOM 824 N N . PHE A 1 109 ? 5.945 9.093 -2.470 1.00 93.06 109 PHE A N 1
ATOM 825 C CA . PHE A 1 109 ? 5.794 10.501 -2.845 1.00 93.06 109 PHE A CA 1
ATOM 826 C C . PHE A 1 109 ? 5.029 10.710 -4.165 1.00 93.06 109 PHE A C 1
ATOM 828 O O . PHE A 1 109 ? 4.972 11.832 -4.662 1.00 93.06 109 PHE A O 1
ATOM 835 N N . GLY A 1 110 ? 4.468 9.652 -4.765 1.00 92.06 110 GLY A N 1
ATOM 836 C CA . GLY A 1 110 ? 3.755 9.727 -6.047 1.00 92.06 110 GLY A CA 1
ATOM 837 C C . GLY A 1 110 ? 4.663 9.993 -7.256 1.00 92.06 110 GLY A C 1
ATOM 838 O O . GLY A 1 110 ? 4.188 10.326 -8.341 1.00 92.06 110 GLY A O 1
ATOM 839 N N . ARG A 1 111 ? 5.982 9.847 -7.099 1.00 95.75 111 ARG A N 1
ATOM 840 C CA . ARG A 1 111 ? 6.990 10.083 -8.141 1.00 95.75 111 ARG A CA 1
ATOM 841 C C . ARG A 1 111 ? 7.223 8.813 -8.965 1.00 95.75 111 ARG A C 1
ATOM 843 O O . ARG A 1 111 ? 8.306 8.229 -8.978 1.00 95.75 111 ARG A O 1
ATOM 850 N N . TYR A 1 112 ? 6.179 8.363 -9.658 1.00 94.94 112 TYR A N 1
ATOM 851 C CA . TYR A 1 112 ? 6.165 7.062 -10.340 1.00 94.94 112 TYR A CA 1
ATOM 852 C C . TYR A 1 112 ? 7.200 6.936 -11.471 1.00 94.94 112 TYR A C 1
ATOM 854 O O . TYR A 1 112 ? 7.778 5.869 -11.667 1.00 94.94 112 TYR A O 1
ATOM 862 N N . GLN A 1 113 ? 7.482 8.026 -12.191 1.00 94.25 113 GLN A N 1
ATOM 863 C CA . GLN A 1 113 ? 8.467 8.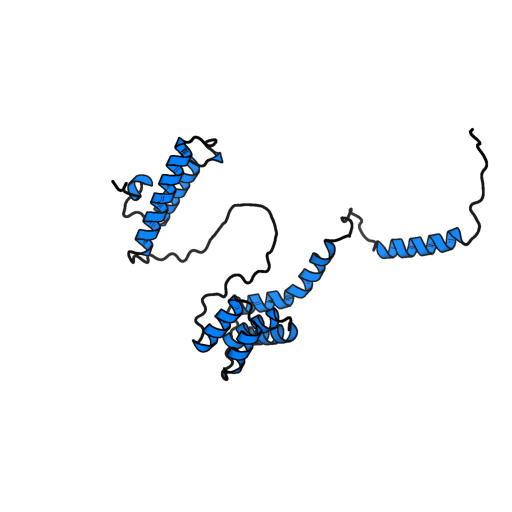022 -13.281 1.00 94.25 113 GLN A CA 1
ATOM 864 C C . GLN A 1 113 ? 9.888 7.745 -12.774 1.00 94.25 113 GLN A C 1
ATOM 866 O O . GLN A 1 113 ? 10.637 6.981 -13.378 1.00 94.25 113 GLN A O 1
ATOM 871 N N . GLU A 1 114 ? 10.268 8.330 -11.640 1.00 94.81 114 GLU A N 1
ATOM 872 C CA . GLU A 1 114 ? 11.597 8.110 -11.067 1.00 94.81 114 GLU A CA 1
ATOM 873 C C . GLU A 1 114 ? 11.715 6.746 -10.409 1.00 94.81 114 GLU A C 1
ATOM 875 O O . GLU A 1 114 ? 12.772 6.126 -10.509 1.00 94.81 114 GLU A O 1
ATOM 880 N N . ALA A 1 115 ? 10.625 6.241 -9.824 1.00 94.88 115 ALA A N 1
ATOM 881 C CA . ALA A 1 115 ? 10.571 4.857 -9.373 1.00 94.88 115 ALA A CA 1
ATOM 882 C C . ALA A 1 115 ? 10.904 3.896 -10.529 1.00 94.88 115 ALA A C 1
ATOM 884 O O . ALA A 1 115 ? 11.7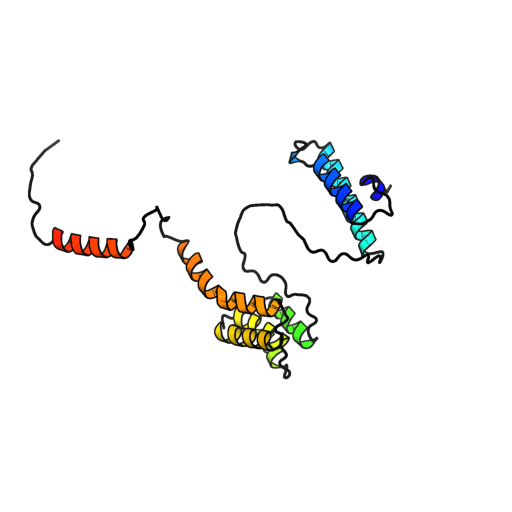68 3.034 -10.371 1.00 94.88 115 ALA A O 1
ATOM 885 N N . LEU A 1 116 ? 10.318 4.096 -11.718 1.00 93.38 116 LEU A N 1
ATOM 886 C CA . LEU A 1 116 ? 10.650 3.300 -12.905 1.00 93.38 116 LEU A CA 1
ATOM 887 C C . LEU A 1 116 ? 12.103 3.478 -13.358 1.00 93.38 116 LEU A C 1
ATOM 889 O O . LEU A 1 116 ? 12.735 2.492 -13.727 1.00 93.38 116 LEU A O 1
ATOM 893 N N . ASN A 1 117 ? 12.666 4.687 -13.292 1.00 93.88 117 ASN A N 1
ATOM 894 C CA . ASN A 1 117 ? 14.073 4.917 -13.643 1.00 93.88 117 ASN A CA 1
ATOM 895 C C . ASN A 1 117 ? 15.043 4.172 -12.716 1.00 93.88 117 ASN A C 1
ATOM 897 O O . ASN A 1 117 ? 16.066 3.666 -13.177 1.00 93.88 117 ASN A O 1
ATOM 901 N N . VAL A 1 118 ? 14.735 4.092 -11.418 1.00 92.94 118 VAL A N 1
ATOM 902 C CA . VAL A 1 118 ? 15.510 3.283 -10.466 1.00 92.94 118 VAL A CA 1
ATOM 903 C C . VAL A 1 118 ? 15.354 1.800 -10.784 1.00 92.94 118 VAL A C 1
ATOM 905 O O . VAL A 1 118 ? 16.353 1.094 -10.910 1.00 92.94 118 VAL A O 1
ATOM 908 N N . LEU A 1 119 ? 14.116 1.339 -10.983 1.00 92.00 119 LEU A N 1
ATOM 909 C CA . LEU A 1 119 ? 13.822 -0.060 -11.297 1.00 92.00 119 LEU A CA 1
ATOM 910 C C . LEU A 1 119 ? 14.454 -0.506 -12.625 1.00 92.00 119 LEU A C 1
ATOM 912 O O . LEU A 1 119 ? 14.911 -1.641 -12.720 1.00 92.00 119 LEU A O 1
ATOM 916 N N . ALA A 1 120 ? 14.551 0.373 -13.624 1.00 92.44 120 ALA A N 1
ATOM 917 C CA . ALA A 1 120 ? 15.144 0.078 -14.929 1.00 92.44 120 ALA A CA 1
ATOM 918 C C . ALA A 1 120 ? 16.643 -0.258 -14.861 1.00 92.44 120 ALA A C 1
ATOM 920 O O . ALA A 1 120 ? 17.160 -0.946 -15.739 1.00 92.44 120 ALA A O 1
ATOM 921 N N . ARG A 1 121 ? 17.346 0.205 -13.819 1.00 91.62 121 ARG A N 1
ATOM 922 C CA . ARG A 1 121 ? 18.774 -0.087 -13.604 1.00 91.62 121 ARG A CA 1
ATOM 923 C C . ARG A 1 121 ? 19.007 -1.481 -13.021 1.00 91.62 121 ARG A C 1
ATOM 925 O O . ARG A 1 121 ? 20.121 -1.994 -13.093 1.00 91.62 121 ARG A O 1
ATOM 932 N N . ILE A 1 122 ? 17.974 -2.088 -12.440 1.00 90.94 122 ILE A N 1
ATOM 933 C CA . ILE A 1 122 ? 18.053 -3.397 -11.799 1.00 90.94 122 ILE A CA 1
ATOM 934 C C . ILE A 1 122 ? 17.883 -4.473 -12.874 1.00 90.94 122 ILE A C 1
ATOM 936 O O . ILE A 1 122 ? 16.836 -4.584 -13.509 1.00 90.94 122 ILE A O 1
ATOM 940 N N . GLN A 1 123 ? 18.922 -5.283 -13.076 1.00 85.69 123 GLN A N 1
ATOM 941 C CA . GLN A 1 123 ? 18.903 -6.356 -14.076 1.00 85.69 123 GLN A CA 1
ATOM 942 C C . GLN A 1 123 ? 18.124 -7.588 -13.588 1.00 85.69 123 GLN A C 1
ATOM 944 O O . GLN A 1 123 ? 17.426 -8.238 -14.365 1.00 85.69 123 GLN A O 1
ATOM 949 N N . ASN A 1 124 ? 18.197 -7.885 -12.287 1.00 86.88 124 ASN A N 1
ATOM 950 C CA . ASN A 1 124 ? 17.522 -9.030 -11.683 1.00 86.88 124 ASN A CA 1
ATOM 951 C C . ASN A 1 124 ? 16.067 -8.693 -11.342 1.00 86.88 124 ASN A C 1
ATOM 953 O O . ASN A 1 124 ? 15.777 -8.077 -10.316 1.00 86.88 124 ASN A O 1
ATOM 957 N N . ARG A 1 125 ? 15.141 -9.125 -12.202 1.00 89.88 125 ARG A N 1
ATOM 958 C CA . ARG A 1 125 ? 13.700 -8.910 -12.021 1.00 89.88 125 ARG A CA 1
ATOM 959 C C . ARG A 1 125 ? 13.089 -9.999 -11.139 1.00 89.88 125 ARG A C 1
ATOM 961 O O . ARG A 1 125 ? 12.631 -11.027 -11.634 1.00 89.88 125 ARG A O 1
ATOM 968 N N . THR A 1 126 ? 13.103 -9.770 -9.832 1.00 92.75 126 THR A N 1
ATOM 969 C CA . THR A 1 126 ? 12.421 -10.606 -8.829 1.00 92.75 126 THR A CA 1
ATOM 970 C C . THR A 1 126 ? 10.917 -10.316 -8.789 1.00 92.75 126 THR A C 1
ATOM 972 O O . THR A 1 126 ? 10.459 -9.331 -9.366 1.00 92.75 126 THR A O 1
ATOM 975 N N . ALA A 1 127 ? 10.121 -11.128 -8.085 1.00 93.31 127 ALA A N 1
ATOM 976 C CA . ALA A 1 127 ? 8.683 -10.872 -7.909 1.00 93.31 127 ALA A CA 1
ATOM 977 C C . ALA A 1 127 ? 8.387 -9.488 -7.317 1.00 93.31 127 ALA A C 1
ATOM 979 O O . ALA A 1 127 ? 7.501 -8.784 -7.802 1.00 93.31 127 ALA A O 1
ATOM 980 N N . GLN A 1 128 ? 9.211 -9.059 -6.360 1.00 91.81 128 GLN A N 1
ATOM 981 C CA . GLN A 1 128 ? 9.175 -7.718 -5.778 1.00 91.81 128 GLN A CA 1
ATOM 982 C C . GLN A 1 128 ? 9.374 -6.620 -6.831 1.00 91.81 128 GLN A C 1
ATOM 984 O O . GLN A 1 128 ? 8.658 -5.621 -6.815 1.00 91.81 128 GLN A O 1
ATOM 989 N N . TRP A 1 129 ? 10.301 -6.809 -7.776 1.00 94.38 129 TRP A N 1
ATOM 990 C CA . TRP A 1 129 ? 10.524 -5.854 -8.864 1.00 94.38 129 TRP A CA 1
ATOM 991 C C . TRP A 1 129 ? 9.263 -5.686 -9.716 1.00 94.38 129 TRP A C 1
ATOM 993 O O . TRP A 1 129 ? 8.843 -4.557 -9.969 1.00 94.38 129 TRP A O 1
ATOM 1003 N N . TYR A 1 130 ? 8.618 -6.797 -10.100 1.00 95.38 130 TYR A N 1
ATOM 1004 C CA . TYR A 1 130 ? 7.387 -6.737 -10.892 1.00 95.38 130 TYR A CA 1
ATOM 1005 C C . TYR A 1 130 ? 6.247 -6.084 -10.108 1.00 95.38 130 TYR A C 1
ATOM 1007 O O . TYR A 1 130 ? 5.535 -5.250 -10.658 1.00 95.38 130 TYR A O 1
ATOM 1015 N N . TYR A 1 131 ? 6.123 -6.369 -8.811 1.00 93.94 131 TYR A N 1
ATOM 1016 C CA . TYR A 1 131 ? 5.149 -5.709 -7.944 1.00 93.94 131 TYR A CA 1
ATOM 1017 C C . TYR A 1 131 ? 5.337 -4.182 -7.903 1.00 93.94 131 TYR A C 1
ATOM 1019 O O . TYR A 1 131 ? 4.396 -3.433 -8.163 1.00 93.94 131 TYR A O 1
ATOM 1027 N N . LEU A 1 132 ? 6.562 -3.702 -7.662 1.00 93.94 132 LEU A N 1
ATOM 1028 C CA . LEU A 1 132 ? 6.857 -2.264 -7.638 1.00 93.94 132 LEU A CA 1
ATOM 1029 C C . LEU A 1 132 ? 6.661 -1.611 -9.012 1.00 93.94 132 LEU A C 1
ATOM 1031 O O . LEU A 1 132 ? 6.132 -0.502 -9.095 1.00 93.94 132 LEU A O 1
ATOM 1035 N N . SER A 1 133 ? 7.035 -2.303 -10.093 1.00 94.94 133 SER A N 1
ATOM 1036 C CA . SER A 1 133 ? 6.802 -1.822 -11.458 1.00 94.94 133 SER A CA 1
ATOM 1037 C C . SER A 1 133 ? 5.310 -1.720 -11.784 1.00 94.94 133 SER A C 1
ATOM 1039 O O . SER A 1 133 ? 4.887 -0.730 -12.380 1.00 94.94 133 SER A O 1
ATOM 1041 N N . ALA A 1 134 ? 4.491 -2.664 -11.305 1.00 94.75 134 ALA A N 1
ATOM 1042 C CA . ALA A 1 134 ? 3.047 -2.643 -11.490 1.00 94.75 134 ALA A CA 1
ATOM 1043 C C . ALA A 1 134 ? 2.414 -1.429 -10.802 1.00 94.75 134 ALA A C 1
ATOM 1045 O O . ALA A 1 134 ? 1.590 -0.736 -11.397 1.00 94.75 134 ALA A O 1
ATOM 1046 N N . LEU A 1 135 ? 2.848 -1.123 -9.577 1.00 92.88 135 LEU A N 1
ATOM 1047 C CA . LEU A 1 135 ? 2.387 0.049 -8.832 1.00 92.88 135 LEU A CA 1
ATOM 1048 C C . LEU A 1 135 ? 2.801 1.359 -9.505 1.00 92.88 135 LEU A C 1
ATOM 1050 O O . LEU A 1 135 ? 1.980 2.267 -9.637 1.00 92.88 135 LEU A O 1
ATOM 1054 N N . ALA A 1 136 ? 4.042 1.441 -9.989 1.00 95.06 136 ALA A N 1
ATOM 1055 C CA . ALA A 1 136 ? 4.514 2.604 -10.728 1.00 95.06 136 ALA A CA 1
ATOM 1056 C C . ALA A 1 136 ? 3.720 2.815 -12.029 1.00 95.06 136 ALA A C 1
ATOM 1058 O O . ALA A 1 136 ? 3.234 3.913 -12.295 1.00 95.06 136 ALA A O 1
ATOM 1059 N N . ASN A 1 137 ? 3.530 1.750 -12.813 1.00 94.31 137 ASN A N 1
ATOM 1060 C CA . ASN A 1 137 ? 2.765 1.788 -14.058 1.00 94.31 137 ASN A CA 1
ATOM 1061 C C . ASN A 1 137 ? 1.294 2.138 -13.816 1.00 94.31 137 ASN A C 1
ATOM 1063 O O . ASN A 1 137 ? 0.723 2.927 -14.568 1.00 94.31 137 ASN A O 1
ATOM 1067 N N . ARG A 1 138 ? 0.692 1.625 -12.739 1.00 93.62 138 ARG A N 1
ATOM 1068 C CA . ARG A 1 138 ? -0.671 1.977 -12.330 1.00 93.62 138 ARG A CA 1
ATOM 1069 C C . ARG A 1 138 ? -0.786 3.463 -11.995 1.00 93.62 138 ARG A C 1
ATOM 1071 O O . ARG A 1 138 ? -1.713 4.107 -12.474 1.00 93.62 138 ARG A O 1
ATOM 1078 N N . GLY A 1 139 ? 0.157 4.009 -11.225 1.00 89.06 139 GLY A N 1
ATOM 1079 C CA . GLY A 1 139 ? 0.190 5.433 -10.875 1.00 89.06 139 GLY A CA 1
ATOM 1080 C C . GLY A 1 139 ? 0.344 6.362 -12.085 1.00 89.06 139 GLY A C 1
ATOM 1081 O O . GLY A 1 139 ? -0.167 7.477 -12.072 1.00 89.06 139 GLY A O 1
ATOM 1082 N N . LEU A 1 140 ? 0.988 5.884 -13.156 1.00 90.75 140 LEU A N 1
ATOM 1083 C CA . LEU A 1 140 ? 1.105 6.594 -14.436 1.00 90.75 140 LEU A CA 1
ATOM 1084 C C . LEU A 1 140 ? -0.106 6.421 -15.366 1.00 90.75 140 LEU A C 1
ATOM 1086 O O . LEU A 1 140 ? -0.158 7.070 -16.407 1.00 90.75 140 LEU A O 1
ATOM 1090 N N . GLY A 1 141 ? -1.063 5.553 -15.026 1.00 87.69 141 GLY A N 1
ATOM 1091 C CA . GLY A 1 141 ? -2.212 5.230 -15.879 1.00 87.69 141 GLY A CA 1
ATOM 1092 C C . GLY A 1 141 ? -1.951 4.137 -16.926 1.00 87.69 141 GLY A C 1
ATOM 1093 O O . GLY A 1 141 ? -2.841 3.817 -17.712 1.00 87.69 141 GLY A O 1
ATOM 1094 N N . ASN A 1 142 ? -0.777 3.500 -16.916 1.00 91.69 142 ASN A N 1
ATOM 1095 C CA . ASN A 1 142 ? -0.430 2.378 -17.793 1.00 91.69 142 ASN A CA 1
ATOM 1096 C C . ASN A 1 142 ? -1.031 1.062 -17.269 1.00 91.69 142 ASN A C 1
ATOM 1098 O O . ASN A 1 142 ? -0.314 0.146 -16.860 1.00 91.69 142 ASN A O 1
ATOM 1102 N N . SER A 1 143 ? -2.361 0.958 -17.275 1.00 87.69 143 SER A N 1
ATOM 1103 C CA . SER A 1 143 ? -3.107 -0.159 -16.672 1.00 87.69 143 SER A CA 1
ATOM 1104 C C . SER A 1 143 ? -2.769 -1.529 -17.268 1.00 87.69 143 SER A C 1
ATOM 1106 O O . SER A 1 143 ? -2.724 -2.521 -16.544 1.00 87.69 143 SER A O 1
ATOM 1108 N N . VAL A 1 144 ? -2.479 -1.597 -18.570 1.00 91.50 144 VAL A N 1
ATOM 1109 C CA . VAL A 1 144 ? -2.132 -2.855 -19.253 1.00 91.50 144 VAL A CA 1
ATOM 1110 C C . VAL A 1 144 ? -0.772 -3.379 -18.793 1.00 91.50 144 VAL A C 1
ATOM 1112 O O . VAL A 1 144 ? -0.666 -4.550 -18.432 1.00 91.50 144 VAL A O 1
ATOM 1115 N N . ALA A 1 145 ? 0.244 -2.509 -18.763 1.00 93.25 145 ALA A N 1
ATOM 1116 C CA . ALA A 1 145 ? 1.583 -2.860 -18.289 1.00 93.25 145 ALA A CA 1
ATOM 1117 C C . ALA A 1 145 ? 1.553 -3.230 -16.798 1.00 93.25 145 ALA A C 1
ATOM 1119 O O . ALA A 1 145 ? 2.094 -4.258 -16.394 1.00 93.25 145 ALA A O 1
ATOM 1120 N N . ALA A 1 146 ? 0.813 -2.455 -15.999 1.00 93.88 146 ALA A N 1
ATOM 1121 C CA . ALA A 1 146 ? 0.610 -2.749 -14.588 1.00 93.88 146 ALA A CA 1
ATOM 1122 C C . ALA A 1 146 ? -0.011 -4.138 -14.369 1.00 93.88 146 ALA A C 1
ATOM 1124 O O . ALA A 1 146 ? 0.484 -4.923 -13.559 1.00 93.88 146 ALA A O 1
ATOM 1125 N N . LEU A 1 147 ? -1.049 -4.481 -15.140 1.00 93.88 147 LEU A N 1
ATOM 1126 C CA . LEU A 1 147 ? -1.716 -5.777 -15.054 1.00 93.88 147 LEU A CA 1
ATOM 1127 C C . LEU A 1 147 ? -0.799 -6.937 -15.456 1.00 93.88 147 LEU A C 1
ATOM 1129 O O . LEU A 1 147 ? -0.822 -7.979 -14.794 1.00 93.88 147 LEU A O 1
ATOM 1133 N N . SER A 1 148 ? 0.004 -6.786 -16.514 1.00 94.62 148 SER A N 1
ATOM 1134 C CA . SER A 1 148 ? 0.975 -7.819 -16.894 1.00 94.62 148 SER A CA 1
ATOM 1135 C C . SER A 1 148 ? 2.027 -8.040 -15.811 1.00 94.62 148 SER A C 1
ATOM 1137 O O . SER A 1 148 ? 2.320 -9.191 -15.480 1.00 94.62 148 SER A O 1
ATOM 1139 N N . ASP A 1 149 ? 2.533 -6.959 -15.215 1.00 95.19 149 ASP A N 1
ATOM 1140 C CA . ASP A 1 149 ? 3.564 -7.025 -14.184 1.00 95.19 149 ASP A CA 1
ATOM 1141 C C . ASP A 1 149 ? 3.025 -7.676 -12.900 1.00 95.19 149 ASP A C 1
ATOM 1143 O O . ASP A 1 149 ? 3.644 -8.598 -12.368 1.00 95.19 149 ASP A O 1
ATOM 1147 N N . ALA A 1 150 ? 1.821 -7.318 -12.440 1.00 95.31 150 ALA A N 1
ATOM 1148 C CA . ALA A 1 150 ? 1.244 -7.950 -11.249 1.00 95.31 150 ALA A CA 1
ATOM 1149 C C . ALA A 1 150 ? 0.921 -9.434 -11.453 1.00 95.31 150 ALA A C 1
ATOM 1151 O O . ALA A 1 150 ? 1.161 -10.242 -10.557 1.00 95.31 150 ALA A O 1
ATOM 1152 N N . ARG A 1 151 ? 0.432 -9.833 -12.638 1.00 95.06 151 ARG A N 1
ATOM 1153 C CA . ARG A 1 151 ? 0.251 -11.260 -12.961 1.00 95.06 151 ARG A CA 1
ATOM 1154 C C . ARG A 1 151 ? 1.571 -12.009 -12.850 1.00 95.06 151 ARG A C 1
ATOM 1156 O O . ARG A 1 151 ? 1.605 -13.110 -12.307 1.00 95.06 151 ARG A O 1
ATOM 1163 N N . ARG A 1 152 ? 2.655 -11.412 -13.350 1.00 95.81 152 ARG A N 1
ATOM 1164 C CA . ARG A 1 152 ? 3.988 -12.008 -13.291 1.00 95.81 152 ARG A CA 1
ATOM 1165 C C . ARG A 1 152 ? 4.511 -12.097 -11.854 1.00 95.81 152 ARG A C 1
ATOM 1167 O O . ARG A 1 152 ? 5.107 -13.113 -11.511 1.00 95.81 152 ARG A O 1
ATOM 1174 N N . ALA A 1 153 ? 4.239 -11.098 -11.014 1.00 95.38 153 ALA A N 1
ATOM 1175 C CA . ALA A 1 153 ? 4.575 -11.127 -9.590 1.00 95.38 153 ALA A CA 1
ATOM 1176 C C . ALA A 1 153 ? 3.869 -12.282 -8.854 1.00 95.38 153 ALA A C 1
ATOM 1178 O O . ALA A 1 153 ? 4.536 -13.070 -8.187 1.00 95.38 153 ALA A O 1
ATOM 1179 N N . VAL A 1 154 ? 2.554 -12.450 -9.048 1.00 94.94 154 VAL A N 1
ATOM 1180 C CA . VAL A 1 154 ? 1.770 -13.546 -8.439 1.00 94.94 154 VAL A CA 1
ATOM 1181 C C . VAL A 1 154 ? 2.204 -14.922 -8.950 1.00 94.94 154 VAL A C 1
ATOM 1183 O O . VAL A 1 154 ? 2.237 -15.879 -8.187 1.00 94.94 154 VAL A O 1
ATOM 1186 N N . GLN A 1 155 ? 2.562 -15.038 -10.233 1.00 94.94 155 GLN A N 1
ATOM 1187 C CA . GLN A 1 155 ? 3.074 -16.296 -10.791 1.00 94.94 155 GLN A CA 1
ATOM 1188 C C . GLN A 1 155 ? 4.387 -16.742 -10.142 1.00 94.94 155 GLN A C 1
ATOM 1190 O O . GLN A 1 155 ? 4.627 -17.941 -10.039 1.00 94.94 155 GLN A O 1
ATOM 1195 N N . MET A 1 156 ? 5.247 -15.795 -9.760 1.00 93.69 156 MET A N 1
ATOM 1196 C CA . MET A 1 156 ? 6.518 -16.114 -9.112 1.00 93.69 156 MET A CA 1
ATOM 1197 C C . MET A 1 156 ? 6.334 -16.399 -7.625 1.00 93.69 156 MET A C 1
ATOM 1199 O O . MET A 1 156 ? 6.842 -17.409 -7.152 1.00 93.69 156 MET A O 1
ATOM 1203 N N . ASP A 1 157 ? 5.555 -15.567 -6.930 1.00 92.81 157 ASP A N 1
ATOM 1204 C CA . ASP A 1 157 ? 5.270 -15.721 -5.503 1.00 92.81 157 ASP A CA 1
ATOM 1205 C C . ASP A 1 157 ? 3.757 -15.850 -5.256 1.00 92.81 157 ASP A C 1
ATOM 1207 O O . ASP A 1 157 ? 3.100 -14.885 -4.847 1.00 92.81 157 ASP A O 1
ATOM 1211 N N . PRO A 1 158 ? 3.181 -17.051 -5.452 1.00 92.12 158 PRO A N 1
ATOM 1212 C CA . PRO A 1 158 ? 1.749 -17.267 -5.268 1.00 92.12 158 PRO A CA 1
ATOM 1213 C C . PRO A 1 158 ? 1.324 -17.181 -3.802 1.00 92.12 158 PRO A C 1
ATOM 1215 O O . PRO A 1 158 ? 0.159 -16.931 -3.530 1.00 92.12 158 PRO A O 1
ATOM 1218 N N . ASN A 1 159 ? 2.243 -17.359 -2.852 1.00 91.50 159 ASN A N 1
ATOM 1219 C CA . ASN A 1 159 ? 1.937 -17.327 -1.419 1.00 91.50 159 ASN A CA 1
ATOM 1220 C C . ASN A 1 159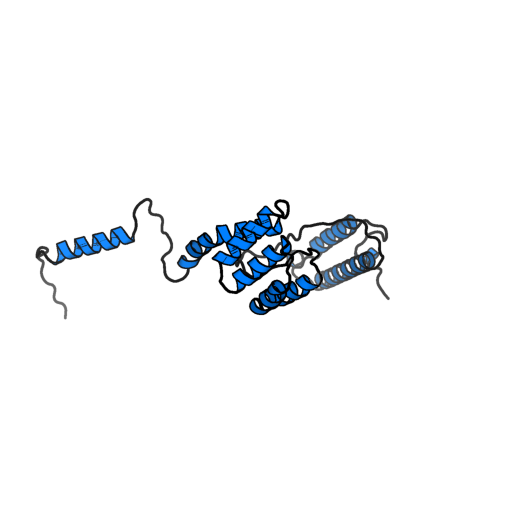 ? 1.853 -15.902 -0.846 1.00 91.50 159 ASN A C 1
ATOM 1222 O O . ASN A 1 159 ? 1.529 -15.736 0.330 1.00 91.50 159 ASN A O 1
ATOM 1226 N N . ASN A 1 160 ? 2.184 -14.874 -1.634 1.00 91.56 160 ASN A N 1
ATOM 1227 C CA . ASN A 1 160 ? 2.190 -13.500 -1.153 1.00 91.56 160 ASN A CA 1
ATOM 1228 C C . ASN A 1 160 ? 0.816 -12.846 -1.349 1.00 91.56 160 ASN A C 1
ATOM 1230 O O . ASN A 1 160 ? 0.427 -12.498 -2.467 1.00 91.56 160 ASN A O 1
ATOM 1234 N N . PHE A 1 161 ? 0.102 -12.650 -0.240 1.00 88.81 161 PHE A N 1
ATOM 1235 C CA . PHE A 1 161 ? -1.228 -12.039 -0.228 1.00 88.81 161 PHE A CA 1
ATOM 1236 C C . PHE A 1 161 ? -1.244 -10.621 -0.820 1.00 88.81 161 PHE A C 1
ATOM 1238 O O . PHE A 1 161 ? -2.218 -10.254 -1.468 1.00 88.81 161 PHE A O 1
ATOM 1245 N N . GLU A 1 162 ? -0.161 -9.849 -0.680 1.00 89.62 162 GLU A N 1
ATOM 1246 C CA . GLU A 1 162 ? -0.078 -8.477 -1.212 1.00 89.62 162 GLU A CA 1
ATOM 1247 C C . GLU A 1 162 ? -0.141 -8.453 -2.748 1.00 89.62 162 GLU A C 1
ATOM 1249 O O . GLU A 1 162 ? -0.781 -7.595 -3.355 1.00 89.62 162 GLU A O 1
ATOM 1254 N N . TYR A 1 163 ? 0.498 -9.425 -3.404 1.00 93.31 163 TYR A N 1
ATOM 1255 C CA . TYR A 1 163 ? 0.530 -9.490 -4.868 1.00 93.31 163 TYR A CA 1
ATOM 1256 C C . TYR A 1 163 ? -0.817 -9.953 -5.418 1.00 93.31 163 TYR A C 1
ATOM 1258 O O . TYR A 1 163 ? -1.285 -9.435 -6.434 1.00 93.31 163 TYR A O 1
ATOM 1266 N N . GLN A 1 164 ? -1.452 -10.902 -4.725 1.00 91.44 164 GLN A N 1
ATOM 1267 C CA . GLN A 1 164 ? -2.802 -11.357 -5.046 1.00 91.44 164 GLN A CA 1
ATOM 1268 C C . GLN A 1 164 ? -3.815 -10.218 -4.903 1.00 91.44 164 GLN A C 1
ATOM 1270 O O . GLN A 1 164 ? -4.595 -9.992 -5.824 1.00 91.44 164 GLN A O 1
ATOM 1275 N N . ALA A 1 165 ? -3.744 -9.461 -3.804 1.00 89.69 165 ALA A N 1
ATOM 1276 C CA . ALA A 1 165 ? -4.612 -8.314 -3.561 1.00 89.69 165 ALA A CA 1
ATOM 1277 C C . ALA A 1 165 ? -4.471 -7.250 -4.660 1.00 89.69 165 ALA A C 1
ATOM 1279 O O . ALA A 1 165 ? -5.478 -6.793 -5.197 1.00 89.69 165 ALA A O 1
ATOM 1280 N N . LEU A 1 166 ? -3.239 -6.912 -5.069 1.00 89.25 166 LEU A N 1
ATOM 1281 C CA . LEU A 1 166 ? -3.005 -5.978 -6.177 1.00 89.25 166 LEU A CA 1
ATOM 1282 C C . LEU A 1 166 ? -3.589 -6.492 -7.502 1.00 89.25 166 LEU A C 1
ATOM 1284 O O . LEU A 1 166 ? -4.155 -5.727 -8.286 1.00 89.25 166 LEU A O 1
ATOM 1288 N N . LEU A 1 167 ? -3.438 -7.787 -7.783 1.00 92.06 167 LEU A N 1
ATOM 1289 C CA . LEU A 1 167 ? -3.980 -8.388 -8.996 1.00 92.06 167 LEU A CA 1
ATOM 1290 C C . LEU A 1 167 ? -5.513 -8.354 -9.002 1.00 92.06 167 LEU A C 1
ATOM 1292 O O . LEU A 1 167 ? -6.103 -7.994 -10.021 1.00 92.06 167 LEU A O 1
ATOM 1296 N N . GLU A 1 168 ? -6.147 -8.718 -7.890 1.00 89.56 168 GLU A N 1
ATOM 1297 C CA . GLU A 1 168 ? -7.601 -8.689 -7.728 1.00 89.56 168 GLU A CA 1
ATOM 1298 C C . GLU A 1 168 ? -8.140 -7.260 -7.827 1.00 89.56 168 GLU A C 1
ATOM 1300 O O . GLU A 1 168 ? -9.109 -7.020 -8.545 1.00 89.56 168 GLU A O 1
ATOM 1305 N N . GLU A 1 169 ? -7.454 -6.291 -7.219 1.00 85.19 169 GLU A N 1
ATOM 1306 C CA . GLU A 1 169 ? -7.773 -4.870 -7.337 1.00 85.19 169 GLU A CA 1
ATOM 1307 C C . GLU A 1 169 ? -7.780 -4.418 -8.806 1.00 85.19 169 GLU A C 1
ATOM 1309 O O . GLU A 1 169 ? -8.730 -3.780 -9.263 1.00 85.19 169 GLU A O 1
ATOM 1314 N N . MET A 1 170 ? -6.759 -4.783 -9.584 1.00 84.69 170 MET A N 1
ATOM 1315 C CA . MET A 1 170 ? -6.683 -4.400 -10.997 1.00 84.69 170 MET A CA 1
ATOM 1316 C C . MET A 1 170 ? -7.662 -5.161 -11.896 1.00 84.69 170 MET A C 1
ATOM 1318 O O . MET A 1 170 ? -8.104 -4.620 -12.908 1.00 84.69 170 MET A O 1
ATOM 1322 N N . GLN A 1 171 ? -8.022 -6.399 -11.549 1.00 86.31 171 GLN A N 1
ATOM 1323 C CA . GLN A 1 171 ? -9.063 -7.153 -12.255 1.00 86.31 171 GLN A CA 1
ATOM 1324 C C . GLN A 1 171 ? -10.473 -6.642 -11.916 1.00 86.31 171 GLN A C 1
ATOM 1326 O O . GLN A 1 171 ? -11.348 -6.618 -12.783 1.00 86.31 171 GLN A O 1
ATOM 1331 N N . GLY A 1 172 ? -10.692 -6.208 -10.673 1.00 73.69 172 GLY A N 1
ATOM 1332 C CA . GLY A 1 172 ? -11.965 -5.704 -10.157 1.00 73.69 172 GLY A CA 1
ATOM 1333 C C . GLY A 1 172 ? -12.219 -4.217 -10.431 1.00 73.69 172 GLY A C 1
ATOM 1334 O O . GLY A 1 172 ? -13.374 -3.797 -10.511 1.00 73.69 172 GLY A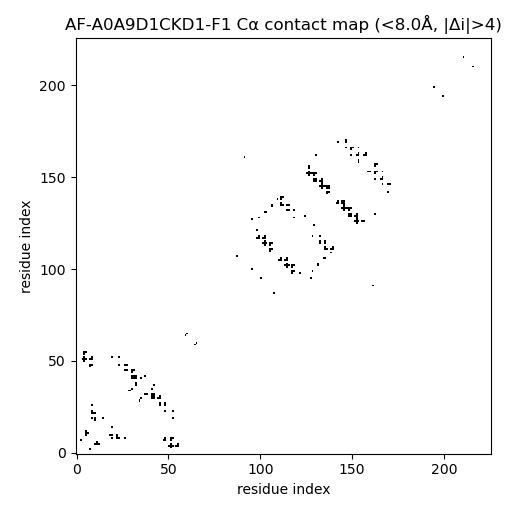 O 1
ATOM 1335 N N . GLY A 1 173 ? -11.169 -3.421 -10.655 1.00 59.50 173 GLY A N 1
ATOM 1336 C CA . GLY A 1 173 ? -11.242 -1.967 -10.856 1.00 59.50 173 GLY A CA 1
ATOM 1337 C C . GLY A 1 173 ? -11.974 -1.511 -12.124 1.00 59.50 173 GLY A C 1
ATOM 1338 O O . GLY A 1 173 ? -12.410 -0.365 -12.203 1.00 59.50 173 GLY A O 1
ATOM 1339 N N . GLY A 1 174 ? -12.199 -2.406 -13.092 1.00 54.12 174 GLY A N 1
ATOM 1340 C CA . GLY A 1 174 ? -13.057 -2.130 -14.251 1.00 54.12 174 GLY A CA 1
ATOM 1341 C C . GLY A 1 174 ? -14.556 -2.063 -13.922 1.00 54.12 174 GLY A C 1
ATOM 1342 O O . GLY A 1 174 ? -15.323 -1.506 -14.704 1.00 54.12 174 GLY A O 1
ATOM 1343 N N . ARG A 1 175 ? -14.987 -2.601 -12.770 1.00 49.47 175 ARG A N 1
ATOM 1344 C CA . ARG A 1 175 ? -16.395 -2.573 -12.326 1.00 49.47 175 ARG A CA 1
ATOM 1345 C C . ARG A 1 175 ? -16.723 -1.355 -11.463 1.00 49.47 175 ARG A C 1
ATOM 1347 O O . ARG A 1 175 ? -17.828 -0.836 -11.553 1.00 49.47 175 ARG A O 1
ATOM 1354 N N . ALA A 1 176 ? -15.753 -0.829 -10.713 1.00 47.50 176 ALA A N 1
ATOM 1355 C CA . ALA A 1 176 ? -15.947 0.363 -9.882 1.00 47.50 176 ALA A CA 1
ATOM 1356 C C . ALA A 1 176 ? -16.285 1.625 -10.706 1.00 47.50 176 ALA A C 1
ATOM 1358 O O . ALA A 1 176 ? -17.036 2.482 -10.247 1.00 47.50 176 ALA A O 1
ATOM 1359 N N . TYR A 1 177 ? -15.807 1.712 -11.955 1.00 46.44 177 TYR A N 1
ATOM 1360 C CA . TYR A 1 177 ? -16.176 2.799 -12.872 1.00 46.44 177 TYR A CA 1
ATOM 1361 C C . TYR A 1 177 ? -17.619 2.705 -13.400 1.00 46.44 177 TYR A C 1
ATOM 1363 O O . TYR A 1 177 ? -18.164 3.720 -13.829 1.00 46.44 177 TYR A O 1
ATOM 1371 N N . GLN A 1 178 ? -18.254 1.528 -13.349 1.00 47.28 178 GLN A N 1
ATOM 1372 C CA . GLN A 1 178 ? -19.676 1.389 -13.688 1.00 47.28 178 GLN A CA 1
ATOM 1373 C C . GLN A 1 178 ? -20.574 1.891 -12.548 1.00 47.28 178 GLN A C 1
ATOM 1375 O O . GLN A 1 178 ? -21.589 2.524 -12.823 1.00 47.28 178 GLN A O 1
ATOM 1380 N N . ASP A 1 179 ? -20.164 1.705 -11.289 1.00 46.97 179 ASP A N 1
ATOM 1381 C CA . ASP A 1 179 ? -20.930 2.167 -10.123 1.00 46.97 179 ASP A CA 1
ATOM 1382 C C . ASP A 1 179 ? -20.736 3.663 -9.821 1.00 46.97 179 ASP A C 1
ATOM 1384 O O . ASP A 1 179 ? -21.672 4.333 -9.384 1.00 46.97 179 ASP A O 1
ATOM 1388 N N . PHE A 1 180 ? -19.558 4.238 -10.094 1.00 42.38 180 PHE A N 1
ATOM 1389 C CA . PHE A 1 180 ? -19.288 5.650 -9.775 1.00 42.38 180 PHE A CA 1
ATOM 1390 C C . PHE A 1 180 ? -19.751 6.650 -10.855 1.00 42.38 180 PHE A C 1
ATOM 1392 O O . PHE A 1 180 ? -19.796 7.855 -10.609 1.00 42.38 180 PHE A O 1
ATOM 1399 N N . GLY A 1 181 ? -20.146 6.173 -12.041 1.00 41.16 181 GLY A N 1
ATOM 1400 C CA . GLY A 1 181 ? -20.710 7.000 -13.118 1.00 41.16 181 GLY A CA 1
ATOM 1401 C C . GLY A 1 181 ? -22.186 7.391 -12.933 1.00 41.16 181 GLY A C 1
ATOM 1402 O O . GLY A 1 181 ? -22.690 8.214 -13.692 1.00 41.16 181 GLY A O 1
ATOM 1403 N N . GLY A 1 182 ? -22.888 6.837 -11.935 1.00 44.22 182 GLY A N 1
ATOM 1404 C CA . GLY A 1 182 ? -24.304 7.136 -11.662 1.00 44.22 182 GLY A CA 1
ATOM 1405 C C . GLY A 1 182 ? -24.560 8.361 -10.769 1.00 44.22 182 GLY A C 1
ATOM 1406 O O . GLY A 1 182 ? -25.713 8.705 -10.522 1.00 44.22 182 GLY A O 1
ATOM 1407 N N . GLY A 1 183 ? -23.508 9.015 -10.263 1.00 45.62 183 GLY A N 1
ATOM 1408 C CA . GLY A 1 183 ? -23.592 9.982 -9.159 1.00 45.62 183 GLY A CA 1
ATOM 1409 C C . GLY A 1 183 ? -23.761 11.463 -9.518 1.00 45.62 183 GLY A C 1
ATOM 1410 O O . GLY A 1 183 ? -23.833 12.281 -8.607 1.00 45.62 183 GLY A O 1
ATOM 1411 N N . PHE A 1 184 ? -23.838 11.843 -10.796 1.00 44.03 184 PHE A N 1
ATOM 1412 C CA . PHE A 1 184 ? -24.138 13.226 -11.198 1.00 44.03 184 PHE A CA 1
ATOM 1413 C C . PHE A 1 184 ? -25.160 13.238 -12.344 1.00 44.03 184 PHE A C 1
ATOM 1415 O O . PHE A 1 184 ? -24.807 13.298 -13.517 1.00 44.03 184 PHE A O 1
ATOM 1422 N N . GLY A 1 185 ? -26.449 13.170 -11.983 1.00 45.81 185 GLY A N 1
ATOM 1423 C CA . GLY A 1 185 ? -27.561 13.551 -12.869 1.00 45.81 185 GLY A CA 1
ATOM 1424 C C . GLY A 1 185 ? -28.607 12.487 -13.229 1.00 45.81 185 GLY A C 1
ATOM 1425 O O . GLY A 1 185 ? -29.468 12.780 -14.054 1.00 45.81 185 GLY A O 1
ATOM 1426 N N . GLY A 1 186 ? -28.589 11.284 -12.646 1.00 40.84 186 GLY A N 1
ATOM 1427 C CA . GLY A 1 186 ? -29.584 10.235 -12.925 1.00 40.84 186 GLY A CA 1
ATOM 1428 C C . GLY A 1 186 ? -30.516 9.971 -11.741 1.00 40.84 186 GLY A C 1
ATOM 1429 O O . GLY A 1 186 ? -30.049 9.688 -10.645 1.00 40.84 186 GLY A O 1
ATOM 1430 N N . MET A 1 187 ? -31.829 10.078 -11.958 1.00 40.47 187 MET A N 1
ATOM 1431 C CA . MET A 1 187 ? -32.905 9.865 -10.974 1.00 40.47 187 MET A CA 1
ATOM 1432 C C . MET A 1 187 ? -32.783 8.545 -10.178 1.00 40.47 187 MET A C 1
ATOM 1434 O O . MET A 1 187 ? -32.322 7.543 -10.727 1.00 40.47 187 MET A O 1
ATOM 1438 N N . PRO A 1 188 ? -33.252 8.503 -8.912 1.00 41.06 188 PRO A N 1
ATOM 1439 C CA . PRO A 1 188 ? -33.247 7.282 -8.110 1.00 41.06 188 PRO A CA 1
ATOM 1440 C C . PRO A 1 188 ? -34.146 6.207 -8.749 1.00 41.06 188 PRO A C 1
ATOM 1442 O O . PRO A 1 188 ? -35.174 6.548 -9.344 1.00 41.06 188 PRO A O 1
ATOM 1445 N N . PRO A 1 189 ? -33.815 4.909 -8.611 1.00 43.66 189 PRO A N 1
ATOM 1446 C CA . PRO A 1 189 ? -34.618 3.836 -9.170 1.00 43.66 189 PRO A CA 1
ATOM 1447 C C . PRO A 1 189 ? -35.873 3.660 -8.312 1.00 43.66 189 PRO A C 1
ATOM 1449 O O . PRO A 1 189 ? -35.895 2.901 -7.343 1.00 43.66 189 PRO A O 1
ATOM 1452 N N . CYS A 1 190 ? -36.950 4.363 -8.661 1.00 39.50 190 CYS A N 1
ATOM 1453 C CA . CYS A 1 190 ? -38.275 3.960 -8.226 1.00 39.50 190 CYS A CA 1
ATOM 1454 C C . CYS A 1 190 ? -38.631 2.650 -8.947 1.00 39.50 190 CYS A C 1
ATOM 1456 O O . CYS A 1 190 ? -38.892 2.608 -10.144 1.00 39.50 190 CYS A O 1
ATOM 1458 N N . ALA A 1 191 ? -38.535 1.562 -8.186 1.00 46.44 191 ALA A N 1
ATOM 1459 C CA . ALA A 1 191 ? -39.184 0.270 -8.362 1.00 46.44 191 ALA A CA 1
ATOM 1460 C C . ALA A 1 191 ? -40.068 0.103 -9.616 1.00 46.44 191 ALA A C 1
ATOM 1462 O O . ALA A 1 191 ? -41.284 0.210 -9.505 1.00 46.44 191 ALA A O 1
ATOM 1463 N N . ILE A 1 192 ? -39.500 -0.278 -10.768 1.00 42.69 192 ILE A N 1
ATOM 1464 C CA . ILE A 1 192 ? -40.262 -0.972 -11.816 1.00 42.69 192 ILE A CA 1
ATOM 1465 C C . ILE A 1 192 ? -39.426 -2.110 -12.409 1.00 42.69 192 ILE A C 1
ATOM 1467 O O . ILE A 1 192 ? -38.451 -1.942 -13.134 1.00 42.69 192 ILE A O 1
ATOM 1471 N N . ARG A 1 193 ? -39.877 -3.309 -12.057 1.00 45.72 193 ARG A N 1
ATOM 1472 C CA . ARG A 1 193 ? -39.639 -4.595 -12.700 1.00 45.72 193 ARG A CA 1
ATOM 1473 C C . ARG A 1 193 ? -39.778 -4.476 -14.229 1.00 45.72 193 ARG A C 1
ATOM 1475 O O . ARG A 1 193 ? -40.857 -4.155 -14.701 1.00 45.72 193 ARG A O 1
ATOM 1482 N N . ASN A 1 194 ? -38.724 -4.836 -14.965 1.00 51.94 194 ASN A N 1
ATOM 1483 C CA . ASN A 1 194 ? -38.691 -5.060 -16.421 1.00 51.94 194 ASN A CA 1
ATOM 1484 C C . ASN A 1 194 ? -39.128 -3.883 -17.318 1.00 51.94 194 ASN A C 1
ATOM 1486 O O . ASN A 1 194 ? -40.299 -3.741 -17.654 1.00 51.94 194 ASN A O 1
ATOM 1490 N N . GLY A 1 195 ? -38.154 -3.126 -17.829 1.00 52.97 195 GLY A N 1
ATOM 1491 C CA . GLY A 1 195 ? -38.358 -2.223 -18.963 1.00 52.97 195 GLY A CA 1
ATOM 1492 C C . GLY A 1 195 ? -37.316 -1.114 -19.003 1.00 52.97 195 GLY A C 1
ATOM 1493 O O . GLY A 1 195 ? -37.328 -0.227 -18.159 1.00 52.97 195 GLY A O 1
ATOM 1494 N N . ASN A 1 196 ? -36.409 -1.163 -19.981 1.00 57.75 196 ASN A N 1
ATOM 1495 C CA . ASN A 1 196 ? -35.381 -0.143 -20.185 1.00 57.75 196 ASN A CA 1
ATOM 1496 C C . ASN A 1 196 ? -36.048 1.234 -20.408 1.00 57.75 196 ASN A C 1
ATOM 1498 O O . ASN A 1 196 ? -36.694 1.418 -21.444 1.00 57.75 196 ASN A O 1
ATOM 1502 N N . PRO A 1 197 ? -35.888 2.217 -19.502 1.00 57.50 197 PRO A N 1
ATOM 1503 C CA . PRO A 1 197 ? -36.590 3.503 -19.579 1.00 57.50 197 PRO A CA 1
ATOM 1504 C C . PRO A 1 197 ? -36.193 4.311 -20.821 1.00 57.50 197 PRO A C 1
ATOM 1506 O O . PRO A 1 197 ? -37.013 5.038 -21.377 1.00 57.50 197 PRO A O 1
ATOM 1509 N N . CYS A 1 198 ? -34.973 4.109 -21.329 1.00 53.38 198 CYS A N 1
ATOM 1510 C CA . CYS A 1 198 ? -34.534 4.666 -22.607 1.00 53.38 198 CYS A CA 1
ATOM 1511 C C . CYS A 1 198 ? -35.341 4.112 -23.789 1.00 53.38 198 CYS A C 1
ATOM 1513 O O . CYS A 1 198 ? -35.671 4.853 -24.705 1.00 53.38 198 CYS A O 1
ATOM 1515 N N . LEU A 1 199 ? -35.711 2.830 -23.756 1.00 59.75 199 LEU A N 1
ATOM 1516 C CA . LEU A 1 199 ? -36.496 2.192 -24.815 1.00 59.75 199 LEU A CA 1
ATOM 1517 C C . LEU A 1 199 ? -37.960 2.656 -24.755 1.00 59.75 199 LEU A C 1
ATOM 1519 O O . LEU A 1 199 ? -38.580 2.850 -25.795 1.00 59.75 199 LEU A O 1
ATOM 1523 N N . TYR A 1 200 ? -38.472 2.945 -23.553 1.00 57.38 200 TYR A N 1
ATOM 1524 C CA . TYR A 1 200 ? -39.788 3.557 -23.353 1.00 57.38 200 TYR A CA 1
ATOM 1525 C C . TYR A 1 200 ? -39.831 5.018 -23.829 1.00 57.38 200 TYR A C 1
ATOM 1527 O O . TYR A 1 200 ? -40.781 5.406 -24.496 1.00 57.38 200 TYR A O 1
ATOM 1535 N N . LEU A 1 201 ? -38.787 5.815 -23.567 1.00 61.03 201 LEU A N 1
ATOM 1536 C CA . LEU A 1 201 ? -38.670 7.188 -24.077 1.00 61.03 201 LEU A CA 1
ATOM 1537 C C . LEU A 1 201 ? -38.473 7.223 -25.599 1.00 61.03 201 LEU A C 1
ATOM 1539 O O . LEU A 1 201 ? -39.094 8.043 -26.271 1.00 61.03 201 LEU A O 1
ATOM 1543 N N . CYS A 1 202 ? -37.681 6.306 -26.163 1.00 56.94 202 CYS A N 1
ATOM 1544 C CA . CYS A 1 202 ? -37.533 6.162 -27.611 1.00 56.94 202 CYS A CA 1
ATOM 1545 C C . CYS A 1 202 ? -38.846 5.733 -28.283 1.00 56.94 202 CYS A C 1
ATOM 1547 O O . CYS A 1 202 ? -39.226 6.332 -29.286 1.00 56.94 202 CYS A O 1
ATOM 1549 N N . LEU A 1 203 ? -39.576 4.759 -27.722 1.00 60.41 203 LEU A N 1
ATOM 1550 C CA . LEU A 1 203 ? -40.885 4.338 -28.238 1.00 60.41 203 LEU A CA 1
ATOM 1551 C C . LEU A 1 203 ? -41.960 5.412 -28.053 1.00 60.41 203 LEU A C 1
ATOM 1553 O O . LEU A 1 203 ? -42.756 5.622 -28.961 1.00 60.41 203 LEU A O 1
ATOM 1557 N N . ALA A 1 204 ? -41.971 6.136 -26.932 1.00 63.38 204 ALA A N 1
ATOM 1558 C CA . ALA A 1 204 ? -42.902 7.238 -26.703 1.00 63.38 204 ALA A CA 1
ATOM 1559 C C . ALA A 1 204 ? -42.662 8.397 -27.680 1.00 63.38 204 ALA A C 1
ATOM 1561 O O . ALA A 1 204 ? -43.620 8.980 -28.173 1.00 63.38 204 ALA A O 1
ATOM 1562 N N . ASN A 1 205 ? -41.408 8.696 -28.032 1.00 65.56 205 ASN A N 1
ATOM 1563 C CA . ASN A 1 205 ? -41.090 9.730 -29.020 1.00 65.56 205 ASN A CA 1
ATOM 1564 C C . ASN A 1 205 ? -41.458 9.293 -30.456 1.00 65.56 205 ASN A C 1
ATOM 1566 O O . ASN A 1 205 ? -41.873 10.112 -31.276 1.00 65.56 205 ASN A O 1
ATOM 1570 N N . LEU A 1 206 ? -41.386 7.988 -30.744 1.00 60.53 206 LEU A N 1
ATOM 1571 C CA . LEU A 1 206 ? -41.794 7.393 -32.022 1.00 60.53 206 LEU A CA 1
ATOM 1572 C C . LEU A 1 206 ? -43.330 7.304 -32.156 1.00 60.53 206 LEU A C 1
ATOM 1574 O O . LEU A 1 206 ? -43.875 7.579 -33.224 1.00 60.53 206 LEU A O 1
ATOM 1578 N N . LEU A 1 207 ? -44.037 7.017 -31.056 1.00 57.75 207 LEU A N 1
ATOM 1579 C CA . LEU A 1 207 ? -45.503 7.013 -30.974 1.00 57.75 207 LEU A CA 1
ATOM 1580 C C . LEU A 1 207 ? -46.091 8.432 -30.961 1.00 57.75 207 LEU A C 1
ATOM 1582 O O . LEU A 1 207 ? -47.079 8.675 -31.649 1.00 57.75 207 LEU A O 1
ATOM 1586 N N . CYS A 1 208 ? -45.467 9.389 -30.267 1.00 54.72 208 CYS A N 1
ATOM 1587 C CA . CYS A 1 208 ? -45.874 10.797 -30.308 1.00 54.72 208 CYS A CA 1
ATOM 1588 C C . CYS A 1 208 ? -45.641 11.426 -31.686 1.00 54.72 208 CYS A C 1
ATOM 1590 O O . CYS A 1 208 ? -46.476 12.206 -32.130 1.00 54.72 208 CYS A O 1
ATOM 1592 N N . ASN A 1 209 ? -44.576 11.059 -32.410 1.00 56.00 209 ASN A N 1
ATOM 1593 C CA . ASN A 1 209 ? -44.411 11.501 -33.799 1.00 56.00 209 ASN A CA 1
ATOM 1594 C C . ASN A 1 209 ? -45.408 10.833 -34.760 1.00 56.00 209 ASN A C 1
ATOM 1596 O O . ASN A 1 209 ? -45.861 11.485 -35.696 1.00 56.00 209 ASN A O 1
ATOM 1600 N N . CYS A 1 210 ? -45.816 9.580 -34.525 1.00 49.00 210 CYS A N 1
ATOM 1601 C CA . CYS A 1 210 ? -46.869 8.949 -35.332 1.00 49.00 210 CYS A CA 1
ATOM 1602 C C . CYS A 1 210 ? -48.266 9.531 -35.057 1.00 49.00 210 CYS A C 1
ATOM 1604 O O . CYS A 1 210 ? -49.061 9.655 -35.983 1.00 49.00 210 CYS A O 1
ATOM 1606 N N . LEU A 1 211 ? -48.570 9.903 -33.809 1.00 52.53 211 LEU A N 1
ATOM 1607 C CA . LEU A 1 211 ? -49.899 10.381 -33.404 1.00 52.53 211 LEU A CA 1
ATOM 1608 C C . LEU A 1 211 ? -50.079 11.901 -33.538 1.00 52.53 211 LEU A C 1
ATOM 1610 O O . LEU A 1 211 ? -51.201 12.352 -33.749 1.00 52.53 211 LEU A O 1
ATOM 1614 N N . CYS A 1 212 ? -49.006 12.696 -33.486 1.00 46.34 212 CYS A N 1
ATOM 1615 C CA . CYS A 1 212 ? -49.090 14.145 -33.709 1.00 46.34 212 CYS A CA 1
ATOM 1616 C C . CYS A 1 212 ? -48.896 14.563 -35.172 1.00 46.34 212 CYS A C 1
ATOM 1618 O O . CYS A 1 212 ? -49.281 15.675 -35.519 1.00 46.34 212 CYS A O 1
ATOM 1620 N N . ASN A 1 213 ? -48.353 13.702 -36.042 1.00 49.59 213 ASN A N 1
ATOM 1621 C CA . ASN A 1 213 ? -48.210 14.014 -37.472 1.00 49.59 213 ASN A CA 1
ATOM 1622 C C . ASN A 1 213 ? -49.344 13.429 -38.341 1.00 49.59 213 ASN A C 1
ATOM 1624 O O . ASN A 1 213 ? -49.391 13.659 -39.546 1.00 49.59 213 ASN A O 1
ATOM 1628 N N . ALA A 1 214 ? -50.293 12.715 -37.726 1.00 46.72 214 ALA A N 1
ATOM 1629 C CA . ALA A 1 214 ? -51.487 12.174 -38.372 1.00 46.72 214 ALA A CA 1
ATOM 1630 C C . ALA A 1 214 ? -52.774 12.762 -37.763 1.00 46.72 214 ALA A C 1
ATOM 1632 O O . ALA A 1 214 ? -53.621 12.041 -37.255 1.00 46.72 214 ALA A O 1
ATOM 1633 N N . GLY A 1 215 ? -52.901 14.094 -37.797 1.00 50.78 215 GLY A N 1
ATOM 1634 C CA . GLY A 1 215 ? -54.151 14.826 -38.063 1.00 50.78 215 GLY A CA 1
ATOM 1635 C C . GLY A 1 215 ? -55.478 14.417 -37.402 1.00 50.78 215 GLY A C 1
ATOM 1636 O O . GLY A 1 215 ? -56.515 14.718 -37.985 1.00 50.78 215 GLY A O 1
ATOM 1637 N N . PHE A 1 216 ? -55.509 13.767 -36.236 1.00 48.62 216 PHE A N 1
ATOM 1638 C CA . PHE A 1 216 ? -56.768 13.303 -35.641 1.00 48.62 216 PHE A CA 1
ATOM 1639 C C . PHE A 1 216 ? -56.754 13.343 -34.106 1.00 48.62 216 PHE A C 1
ATOM 1641 O O . PHE A 1 216 ? -56.649 12.333 -33.424 1.00 48.62 216 PHE A O 1
ATOM 1648 N N . CYS A 1 217 ? -56.926 14.540 -33.549 1.00 39.72 217 CYS A N 1
ATOM 1649 C CA . CYS A 1 217 ? -57.690 14.712 -32.312 1.00 39.72 217 CYS A CA 1
ATOM 1650 C C . CYS A 1 217 ? -58.325 16.103 -32.339 1.00 39.72 217 CYS A C 1
ATOM 1652 O O . CYS A 1 217 ? -57.847 17.074 -31.756 1.00 39.72 217 CYS A O 1
ATOM 1654 N N . GLY A 1 218 ? -59.373 16.201 -33.156 1.00 35.78 218 GLY A N 1
ATOM 1655 C CA . GLY A 1 218 ? -60.214 17.376 -33.246 1.00 35.78 218 GLY A CA 1
ATOM 1656 C C . GLY A 1 218 ? -61.127 17.522 -32.031 1.00 35.78 218 GLY A C 1
ATOM 1657 O O . GLY A 1 218 ? -61.726 16.557 -31.569 1.00 35.78 218 GLY A O 1
ATOM 1658 N N . GLY A 1 219 ? -61.287 18.782 -31.623 1.00 34.38 219 GLY A N 1
ATOM 1659 C CA . GLY A 1 219 ? -62.541 19.338 -31.118 1.00 34.38 219 GLY A CA 1
ATOM 1660 C C . GLY A 1 219 ? -62.792 19.217 -29.616 1.00 34.38 219 GLY A C 1
ATOM 1661 O O . GLY A 1 219 ? -63.159 18.159 -29.132 1.00 34.38 219 GLY A O 1
ATOM 1662 N N . ASN A 1 220 ? -62.807 20.346 -28.899 1.00 35.41 220 ASN A N 1
ATOM 1663 C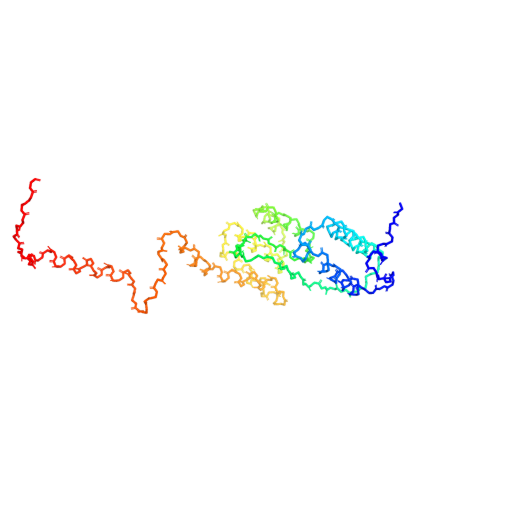 CA . ASN A 1 220 ? -64.039 21.135 -28.778 1.00 35.41 220 ASN A CA 1
ATOM 1664 C C . ASN A 1 220 ? -63.806 22.474 -28.043 1.00 35.41 220 ASN A C 1
ATOM 1666 O O . ASN A 1 220 ? -63.370 22.501 -26.902 1.00 35.41 220 ASN A O 1
ATOM 1670 N N . ARG A 1 221 ? -64.156 23.561 -28.740 1.00 38.59 221 ARG A N 1
ATOM 1671 C CA . ARG A 1 221 ? -64.942 24.733 -28.301 1.00 38.59 221 ARG A CA 1
ATOM 1672 C C . ARG A 1 221 ? -64.734 25.368 -26.908 1.00 38.59 221 ARG A C 1
ATOM 1674 O O . ARG A 1 221 ? -65.082 24.789 -25.893 1.00 38.59 221 ARG A O 1
ATOM 1681 N N . TYR A 1 222 ? -64.398 26.665 -26.983 1.00 43.47 222 TYR A N 1
ATOM 1682 C CA . TYR A 1 222 ? -64.894 27.825 -26.212 1.00 43.47 222 TYR A CA 1
ATOM 1683 C C . TYR A 1 222 ? -65.019 27.712 -24.684 1.00 43.47 222 TYR A C 1
ATOM 1685 O O . TYR A 1 222 ? -65.900 27.016 -24.216 1.00 43.47 222 TYR A O 1
ATOM 1693 N N . TYR A 1 223 ? -64.312 28.581 -23.945 1.00 41.19 223 TYR A N 1
ATOM 1694 C CA . TYR A 1 223 ? -64.944 29.628 -23.121 1.00 41.19 223 TYR A CA 1
ATOM 1695 C C . TYR A 1 223 ? -64.006 30.833 -22.931 1.00 41.19 223 TYR A C 1
ATOM 1697 O O . TYR A 1 223 ? -62.807 30.712 -22.709 1.00 41.19 223 TYR A O 1
ATOM 1705 N N . ARG A 1 224 ? -64.625 32.001 -23.079 1.00 40.59 224 ARG A N 1
ATOM 1706 C CA . ARG A 1 224 ? -64.149 33.383 -22.984 1.00 40.59 224 ARG A CA 1
ATOM 1707 C C . ARG A 1 224 ? -64.252 33.843 -21.534 1.00 40.59 224 ARG A C 1
ATOM 1709 O O . ARG A 1 224 ? -65.356 33.746 -21.018 1.00 40.59 224 ARG A O 1
ATOM 1716 N N . PHE A 1 225 ? -63.211 34.432 -20.940 1.00 40.25 225 PHE A N 1
ATOM 1717 C CA . PHE A 1 225 ? -63.365 35.314 -19.774 1.00 40.25 225 PHE A CA 1
ATOM 1718 C C . PHE A 1 225 ? -62.346 36.467 -19.805 1.00 40.25 225 PHE A C 1
ATOM 1720 O O . PHE A 1 225 ? -61.148 36.224 -19.892 1.00 40.25 225 PHE A O 1
ATOM 1727 N N . TYR A 1 226 ? -62.944 37.667 -19.825 1.00 48.72 226 TYR A N 1
ATOM 1728 C CA . TYR A 1 226 ? -62.527 39.038 -19.485 1.00 48.72 226 TYR A CA 1
ATOM 1729 C C . TYR A 1 226 ? -61.046 39.418 -19.452 1.00 48.72 226 TYR A C 1
ATOM 1731 O O . TYR A 1 226 ? -60.318 38.931 -18.565 1.00 48.72 226 TYR A O 1
#

Radius of gyration: 31.6 Å; Cα contacts (8 Å, |Δi|>4): 146; chains: 1; bounding box: 84×56×81 Å

Foldseek 3Di:
DDDQLCVLLVHDLPDDPVVSVVSLVVLCVVLPCVVVVPDVVSVVSNVSNVVSSVVSVVCCVVVPPCPDDPDDDPPDPDDDDPDPPPDPPDDDPDDDDPLLVVLVVCLNVLNLVVSVVSLVVDPDCALSSLQSNLSSCVSVVVLVSSLVSLVVSCVRPVPDPVSVVSNVCSVCVVVVVVVVVCPPDDDDDDDDDDDDVVVVVVVVVVVCCVVVVPDDDDDDDDDDDD

Nearest PDB structures (foldseek):
  6fdt-assembly1_A  TM=8.785E-01  e=2.273E-02  Homo sapiens
  6i57-assembly1_A  TM=6.191E-01  e=3.147E-03  Homo sapiens
  6gxz-assembly1_A  TM=7.121E-01  e=4.772E-02  Homo sapiens
  6fd7-assembly1_A  TM=5.869E-01  e=2.637E-02  Homo sapiens
  1e96-assembly1_B  TM=8.363E-01  e=3.123E-01  Homo sapiens